Protein AF-A0A821SI53-F1 (afdb_monomer)

Secondary structure (DSSP, 8-state):
----------SS-SSSSSSS--SS-HHHHHHHHHHHHHHHHHHHHHHHHHHHHHHHHHHHHHHHHHHHHHHHHHHHHHHSSEEE-TT--EEE-------B-HHHHHHHTTB--S-SSS--SSB-PPPEEETTEEE------GGGB--HHHHHHHH----SS-BTTB-S--GGGGTS-TTTTS-B-HHHHGGGS-S--

Solvent-accessible surface area (backbone atoms only — not comparable to full-atom values): 12022 Å² total; per-residue (Å²): 142,80,86,81,88,88,76,84,89,77,86,82,84,85,84,85,88,80,85,85,76,92,83,76,56,78,71,58,52,53,57,52,52,54,48,52,51,50,52,52,48,53,51,51,50,49,49,54,54,48,50,54,50,52,51,50,52,50,52,50,51,52,50,53,51,52,54,49,52,53,50,50,52,53,51,47,55,51,47,72,41,75,45,69,49,98,85,71,48,80,42,82,47,74,72,76,68,52,80,37,54,73,71,57,39,27,58,59,58,25,32,54,68,86,76,25,69,30,35,31,89,50,26,73,50,46,25,46,76,56,92,98,44,67,42,67,73,88,68,91,65,74,87,40,52,52,42,42,67,54,47,59,63,43,16,71,50,90,48,103,56,59,48,74,22,25,48,23,69,43,83,54,64,84,63,39,58,38,48,74,34,47,51,80,38,62,81,71,56,60,76,74,75,81,84,85,131

Sequence (197 aa):
MTNNDHRPEVFMRRMECGNMLAQTNEENCSMACVHNGKYRLYAKIAELAMMNVEYEIKRVAEHHMNLINEYLKQAEQLVSCDIINASRLWYNVRVQQAIFDLLARGHFLNVVQYNGYDGCGDSCIKGVVKGRQIYFPFSETTEKRKNHEFYLKSSKHNTHRSVQGIKGPTPLSSILQLPNQIPYDSMHLIYHEHLES

Foldseek 3Di:
DDDDDDDDPPPPDDPPPPPDDPDDDPPVVVVVVVVVVVVVVVVVVVVVVVVVVVVVVVVVVVVVVVVVVVVLVVLLVQQVDWDQDPVRDTDRDAQQADEDAPVVLCVQQQFAADPQQLDDQFFSFGWDDDPPDTHGDDDPDPVGTQWQVNSVVQQPDPDCDHDSGHRHDHSCSSRDTPDVRYDYDPVNVVVVPPPDD

Radius of gyration: 26.84 Å; Cα contacts (8 Å, |Δi|>4): 187; chains: 1; bounding box: 82×53×67 Å

pLDDT: mean 70.47, std 17.85, range [30.06, 91.38]

Structure (mmCIF, N/CA/C/O backbone):
data_AF-A0A821SI53-F1
#
_entry.id   AF-A0A821SI53-F1
#
loop_
_atom_site.group_PDB
_atom_site.id
_atom_site.type_symbol
_atom_site.label_atom_id
_atom_site.label_alt_id
_atom_site.label_comp_id
_atom_site.label_asym_id
_atom_site.label_entity_id
_atom_site.label_seq_id
_atom_site.pdbx_PDB_ins_code
_atom_site.Cartn_x
_atom_site.Cartn_y
_atom_site.Cartn_z
_atom_site.occupancy
_atom_site.B_iso_or_equiv
_atom_site.auth_seq_id
_atom_site.auth_comp_id
_atom_site.auth_asym_id
_atom_site.auth_atom_id
_atom_site.pdbx_PDB_model_num
ATOM 1 N N . MET A 1 1 ? 16.639 -25.338 -34.761 1.00 41.25 1 MET A N 1
ATOM 2 C CA . MET A 1 1 ? 16.747 -23.974 -35.318 1.00 41.25 1 MET A CA 1
ATOM 3 C C . MET A 1 1 ? 16.890 -23.025 -34.150 1.00 41.25 1 MET A C 1
ATOM 5 O O . MET A 1 1 ? 15.926 -22.771 -33.444 1.00 41.25 1 MET A O 1
ATOM 9 N N . THR A 1 2 ? 18.131 -22.673 -33.852 1.00 31.80 2 THR A N 1
ATOM 10 C CA . THR A 1 2 ? 18.549 -21.897 -32.686 1.00 31.80 2 THR A CA 1
ATOM 11 C C . THR A 1 2 ? 18.904 -20.470 -33.095 1.00 31.80 2 THR A C 1
ATOM 13 O O . THR A 1 2 ? 19.327 -20.243 -34.226 1.00 31.80 2 THR A O 1
ATOM 16 N N . ASN A 1 3 ? 18.813 -19.582 -32.100 1.00 30.06 3 ASN A N 1
ATOM 17 C CA . ASN A 1 3 ? 19.436 -18.261 -31.972 1.00 30.06 3 ASN A CA 1
ATOM 18 C C . ASN A 1 3 ? 18.716 -17.061 -32.610 1.00 30.06 3 ASN A C 1
ATOM 20 O O . ASN A 1 3 ? 18.621 -16.935 -33.825 1.00 30.06 3 ASN A O 1
ATOM 24 N N . ASN A 1 4 ? 18.332 -16.091 -31.771 1.00 33.00 4 ASN A N 1
ATOM 25 C CA . ASN A 1 4 ? 19.237 -14.974 -31.472 1.00 33.00 4 ASN A CA 1
ATOM 26 C C . ASN A 1 4 ? 18.688 -14.093 -30.334 1.00 33.00 4 ASN A C 1
ATOM 28 O O . ASN A 1 4 ? 17.907 -13.172 -30.554 1.00 33.00 4 ASN A O 1
ATOM 32 N N . ASP A 1 5 ? 19.164 -14.368 -29.118 1.00 34.19 5 ASP A N 1
ATOM 33 C CA . ASP A 1 5 ? 19.216 -13.399 -28.024 1.00 34.19 5 ASP A CA 1
ATOM 34 C C . ASP A 1 5 ? 20.312 -12.373 -28.347 1.00 34.19 5 ASP A C 1
ATOM 36 O O . ASP A 1 5 ? 21.486 -12.718 -28.479 1.00 34.19 5 ASP A O 1
ATOM 40 N N . HIS A 1 6 ? 19.945 -11.103 -28.494 1.00 37.03 6 HIS A N 1
ATOM 41 C CA . HIS A 1 6 ? 20.896 -9.996 -28.596 1.00 37.03 6 HIS A CA 1
ATOM 42 C C . HIS A 1 6 ? 21.046 -9.327 -27.226 1.00 37.03 6 HIS A C 1
ATOM 44 O O . HIS A 1 6 ? 20.225 -8.501 -26.827 1.00 37.03 6 HIS A O 1
ATOM 50 N N . ARG A 1 7 ? 22.129 -9.657 -26.513 1.00 39.28 7 ARG A N 1
ATOM 51 C CA . ARG A 1 7 ? 22.713 -8.788 -25.480 1.00 39.28 7 ARG A CA 1
ATOM 52 C C . ARG A 1 7 ? 24.045 -8.244 -26.008 1.00 39.28 7 ARG A C 1
ATOM 54 O O . ARG A 1 7 ? 24.833 -9.034 -26.518 1.00 39.28 7 ARG A O 1
ATOM 61 N N . PRO A 1 8 ? 24.322 -6.935 -25.900 1.00 40.78 8 PRO A N 1
ATOM 62 C CA . PRO A 1 8 ? 25.534 -6.358 -26.464 1.00 40.78 8 PRO A CA 1
ATOM 63 C C . PRO A 1 8 ? 26.770 -6.635 -25.592 1.00 40.78 8 PRO A C 1
ATOM 65 O O . PRO A 1 8 ? 26.806 -6.342 -24.395 1.00 40.78 8 PRO A O 1
ATOM 68 N N . GLU A 1 9 ? 27.797 -7.170 -26.251 1.00 38.09 9 GLU A N 1
ATOM 69 C CA . GLU A 1 9 ? 29.177 -7.398 -25.813 1.00 38.09 9 GLU A CA 1
ATOM 70 C C . GLU A 1 9 ? 29.921 -6.090 -25.466 1.00 38.09 9 GLU A C 1
ATOM 72 O O . GLU A 1 9 ? 30.846 -5.670 -26.159 1.00 38.09 9 GLU A O 1
ATOM 77 N N . VAL A 1 10 ? 29.539 -5.411 -24.383 1.00 40.41 10 VAL A N 1
ATOM 78 C CA . VAL A 1 10 ? 30.219 -4.166 -23.949 1.00 40.41 10 VAL A CA 1
ATOM 79 C C . VAL A 1 10 ? 31.126 -4.380 -22.727 1.00 40.41 10 VAL A C 1
ATOM 81 O O . VAL A 1 10 ? 31.761 -3.447 -22.249 1.00 40.41 10 VAL A O 1
ATOM 84 N N . PHE A 1 11 ? 31.284 -5.615 -22.239 1.00 36.12 11 PHE A N 1
ATOM 85 C CA . PHE A 1 11 ? 32.035 -5.873 -20.999 1.00 36.12 11 PHE A CA 1
ATOM 86 C C . PHE A 1 11 ? 33.452 -6.459 -21.168 1.00 36.12 11 PHE A C 1
ATOM 88 O O . PHE A 1 11 ? 34.144 -6.652 -20.176 1.00 36.12 11 PHE A O 1
ATOM 95 N N . MET A 1 12 ? 33.934 -6.703 -22.394 1.00 34.94 12 MET A N 1
ATOM 96 C CA . MET A 1 12 ? 35.231 -7.373 -22.636 1.00 34.94 12 MET A CA 1
ATOM 97 C C . MET A 1 12 ? 36.100 -6.667 -23.697 1.00 34.94 12 MET A C 1
ATOM 99 O O . MET A 1 12 ? 36.654 -7.300 -24.585 1.00 34.94 12 MET A O 1
ATOM 103 N N . ARG A 1 13 ? 36.254 -5.337 -23.619 1.00 35.38 13 ARG A N 1
ATOM 104 C CA . ARG A 1 13 ? 37.276 -4.586 -24.391 1.00 35.38 13 ARG A CA 1
ATOM 105 C C . ARG A 1 13 ? 38.083 -3.627 -23.514 1.00 35.38 13 ARG A C 1
ATOM 107 O O . ARG A 1 13 ? 38.148 -2.428 -23.772 1.00 35.38 13 ARG A O 1
ATOM 114 N N . ARG A 1 14 ? 38.694 -4.138 -22.442 1.00 38.91 14 ARG A N 1
ATOM 115 C CA . ARG A 1 14 ? 39.646 -3.353 -21.627 1.00 38.91 14 ARG A CA 1
ATOM 116 C C . ARG A 1 14 ? 40.940 -4.079 -21.237 1.00 38.91 14 ARG A C 1
ATOM 118 O O . ARG A 1 14 ? 41.673 -3.562 -20.407 1.00 38.91 14 ARG A O 1
ATOM 125 N N . MET A 1 15 ? 41.265 -5.218 -21.855 1.00 36.16 15 MET A N 1
ATOM 126 C CA . MET A 1 15 ? 42.477 -5.994 -21.523 1.00 36.16 15 MET A CA 1
ATOM 127 C C . MET A 1 15 ? 43.443 -6.258 -22.690 1.00 36.16 15 MET A C 1
ATOM 129 O O . MET A 1 15 ? 44.315 -7.105 -22.566 1.00 36.16 15 MET A O 1
ATOM 133 N N . GLU A 1 16 ? 43.370 -5.511 -23.794 1.00 36.53 16 GLU A N 1
ATOM 134 C CA . GLU A 1 16 ? 44.302 -5.693 -24.928 1.00 36.53 16 GLU A CA 1
ATOM 135 C C . GLU A 1 16 ? 45.024 -4.401 -25.335 1.00 36.53 16 GLU A C 1
ATOM 137 O O . GLU A 1 16 ? 45.297 -4.156 -26.502 1.00 36.53 16 GLU A O 1
ATOM 142 N N . CYS A 1 17 ? 45.364 -3.553 -24.362 1.00 36.59 17 CYS A N 1
ATOM 143 C CA . CYS A 1 17 ? 46.224 -2.385 -24.592 1.00 36.59 17 CYS A CA 1
ATOM 144 C C . CYS A 1 17 ? 47.497 -2.455 -23.731 1.00 36.59 17 CYS A C 1
ATOM 146 O O . CYS A 1 17 ? 47.893 -1.477 -23.106 1.00 36.59 17 CYS A O 1
ATOM 148 N N . GLY A 1 18 ? 48.087 -3.651 -23.623 1.00 35.81 18 GLY A N 1
ATOM 149 C CA . GLY A 1 18 ? 49.217 -3.922 -22.726 1.00 35.81 18 GLY A CA 1
ATOM 150 C C . GLY A 1 18 ? 50.523 -4.366 -23.385 1.00 35.81 18 GLY A C 1
ATOM 151 O O . GLY A 1 18 ? 51.508 -4.485 -22.673 1.00 35.81 18 GLY A O 1
ATOM 152 N N . ASN A 1 19 ? 50.566 -4.600 -24.703 1.00 40.75 19 ASN A N 1
ATOM 153 C CA . ASN A 1 19 ? 51.704 -5.295 -25.329 1.00 40.75 19 ASN A CA 1
ATOM 154 C C . ASN A 1 19 ? 52.383 -4.561 -26.500 1.00 40.75 19 ASN A C 1
ATOM 156 O O . ASN A 1 19 ? 53.096 -5.197 -27.267 1.00 40.75 19 ASN A O 1
ATOM 160 N N . MET A 1 20 ? 52.217 -3.241 -26.656 1.00 40.31 20 MET A N 1
ATOM 161 C CA . MET A 1 20 ? 52.849 -2.513 -27.777 1.00 40.31 20 MET A CA 1
ATOM 162 C C . MET A 1 20 ? 53.707 -1.292 -27.431 1.00 40.31 20 MET A C 1
ATOM 164 O O . MET A 1 20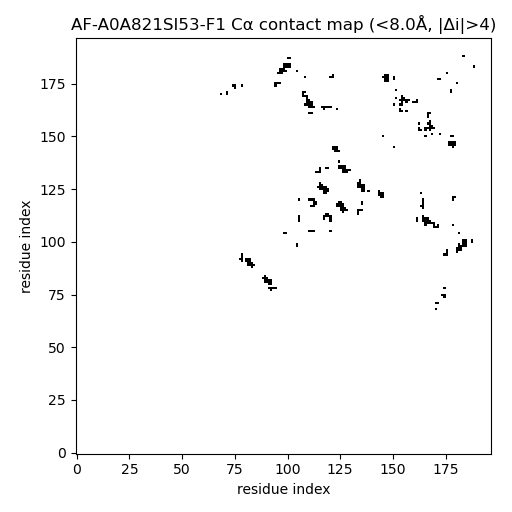 ? 54.042 -0.534 -28.330 1.00 40.31 20 MET A O 1
ATOM 168 N N . LEU A 1 21 ? 54.144 -1.112 -26.181 1.00 42.00 21 LEU A N 1
ATOM 169 C CA . LEU A 1 21 ? 55.129 -0.071 -25.837 1.00 42.00 21 LEU A CA 1
ATOM 170 C C . LEU A 1 21 ? 56.075 -0.537 -24.718 1.00 42.00 21 LEU A C 1
ATOM 172 O O . LEU A 1 21 ? 56.228 0.112 -23.691 1.00 42.00 21 LEU A O 1
ATOM 176 N N . ALA A 1 22 ? 56.716 -1.690 -24.907 1.00 43.12 22 ALA A N 1
ATOM 177 C CA . ALA A 1 22 ? 57.800 -2.153 -24.043 1.00 43.12 22 ALA A CA 1
ATOM 178 C C . ALA A 1 22 ? 59.153 -1.756 -24.645 1.00 43.12 22 ALA A C 1
ATOM 180 O O . ALA A 1 22 ? 59.914 -2.619 -25.059 1.00 43.12 22 ALA A O 1
ATOM 181 N N . GLN A 1 23 ? 59.410 -0.451 -24.766 1.00 45.12 23 GLN A N 1
ATOM 182 C CA . GLN A 1 23 ? 60.746 0.118 -24.987 1.00 45.12 23 GLN A CA 1
ATOM 183 C C . GLN A 1 23 ? 60.643 1.646 -24.954 1.00 45.12 23 GLN A C 1
ATOM 185 O O . GLN A 1 23 ? 60.699 2.318 -25.974 1.00 45.12 23 GLN A O 1
ATOM 190 N N . THR A 1 24 ? 60.390 2.198 -23.770 1.00 43.28 24 THR A N 1
ATOM 191 C CA . THR A 1 24 ? 60.820 3.546 -23.361 1.00 43.28 24 THR A CA 1
ATOM 192 C C . THR A 1 24 ? 60.414 3.768 -21.900 1.00 43.28 24 THR A C 1
ATOM 194 O O . THR A 1 24 ? 59.243 3.688 -21.543 1.00 43.28 24 THR A O 1
ATOM 197 N N . ASN A 1 25 ? 61.410 4.080 -21.070 1.00 44.97 25 ASN A N 1
ATOM 198 C CA . ASN A 1 25 ? 61.307 4.665 -19.729 1.00 44.97 25 ASN A CA 1
ATOM 199 C C . ASN A 1 25 ? 60.816 3.745 -18.593 1.00 44.97 25 ASN A C 1
ATOM 201 O O . ASN A 1 25 ? 59.672 3.829 -18.140 1.00 44.97 25 ASN A O 1
ATOM 205 N N . GLU A 1 26 ? 61.744 2.972 -18.019 1.00 41.19 26 GLU A N 1
ATOM 206 C CA . GLU A 1 26 ? 61.575 2.331 -16.701 1.00 41.19 26 GLU A CA 1
ATOM 207 C C . GLU A 1 26 ? 61.227 3.350 -15.591 1.00 41.19 26 GLU A C 1
ATOM 209 O O . GLU A 1 26 ? 60.466 3.033 -14.676 1.00 41.19 26 GLU A O 1
ATOM 214 N N . GLU A 1 27 ? 61.655 4.612 -15.716 1.00 43.28 27 GLU A N 1
ATOM 215 C CA . GLU A 1 27 ? 61.305 5.680 -14.764 1.00 43.28 27 GLU A CA 1
ATOM 216 C C . GLU A 1 27 ? 59.839 6.152 -14.874 1.00 43.28 27 GLU A C 1
ATOM 218 O O . GLU A 1 27 ? 59.212 6.470 -13.860 1.00 43.28 27 GLU A O 1
ATOM 223 N N . ASN A 1 28 ? 59.225 6.103 -16.065 1.00 42.25 28 ASN A N 1
ATOM 224 C CA . ASN A 1 28 ? 57.810 6.469 -16.245 1.00 42.25 28 ASN A CA 1
ATOM 225 C C . ASN A 1 28 ? 56.853 5.342 -15.823 1.00 42.25 28 ASN A C 1
ATOM 227 O O . ASN A 1 28 ? 55.723 5.609 -15.402 1.00 42.25 28 ASN A O 1
ATOM 231 N N . CYS A 1 29 ? 57.306 4.086 -15.886 1.00 39.88 29 CYS A N 1
ATOM 232 C CA . CYS A 1 29 ? 56.528 2.928 -15.447 1.00 39.88 29 CYS A CA 1
ATOM 233 C C . CYS A 1 29 ? 56.344 2.922 -13.915 1.00 39.88 29 CYS A C 1
ATOM 235 O O . CYS A 1 29 ? 55.260 2.619 -13.414 1.00 39.88 29 CYS A O 1
ATOM 237 N N . SER A 1 30 ? 57.359 3.372 -13.166 1.00 45.66 30 SER A N 1
ATOM 238 C CA . SER A 1 30 ? 57.313 3.538 -11.704 1.00 45.66 30 SER A CA 1
ATOM 239 C C . SER A 1 30 ? 56.256 4.568 -11.264 1.00 45.66 30 SER A C 1
ATOM 241 O O . SER A 1 30 ? 55.407 4.273 -10.418 1.00 45.66 30 SER A O 1
ATOM 243 N N . MET A 1 31 ? 56.206 5.739 -11.907 1.00 43.12 31 MET A N 1
ATOM 244 C CA . MET A 1 31 ? 55.235 6.796 -11.587 1.00 43.12 31 MET A CA 1
ATOM 245 C C . MET A 1 31 ? 53.785 6.416 -11.927 1.00 43.12 31 MET A C 1
ATOM 247 O O . MET A 1 31 ? 52.875 6.722 -11.146 1.00 43.12 31 MET A O 1
ATOM 251 N N . ALA A 1 32 ? 53.562 5.714 -13.045 1.00 45.78 32 ALA A N 1
ATOM 252 C CA . ALA A 1 32 ? 52.245 5.207 -13.439 1.00 45.78 32 ALA A CA 1
ATOM 253 C C . ALA A 1 32 ? 51.759 4.063 -12.529 1.00 45.78 32 ALA A C 1
ATOM 255 O O . ALA A 1 32 ? 50.568 3.985 -12.217 1.00 45.78 32 ALA A O 1
ATOM 256 N N . CYS A 1 33 ? 52.666 3.208 -12.043 1.00 45.28 33 CYS A N 1
ATOM 257 C CA . CYS A 1 33 ? 52.342 2.128 -11.107 1.00 45.28 33 CYS A CA 1
ATOM 258 C C . CYS A 1 33 ? 52.018 2.669 -9.699 1.00 45.28 33 CYS A C 1
ATOM 260 O O . CYS A 1 33 ? 51.051 2.231 -9.072 1.00 45.28 33 CYS A O 1
ATOM 262 N N . VAL A 1 34 ? 52.736 3.705 -9.241 1.00 51.28 34 VAL A N 1
ATOM 263 C CA . VAL A 1 34 ? 52.432 4.426 -7.988 1.00 51.28 34 VAL A CA 1
ATOM 264 C C . VAL A 1 34 ? 51.109 5.197 -8.087 1.00 51.28 34 VAL A C 1
ATOM 266 O O . VAL A 1 34 ? 50.318 5.172 -7.142 1.00 51.28 34 VAL A O 1
ATOM 269 N N . HIS A 1 35 ? 50.814 5.833 -9.227 1.00 51.16 35 HIS A N 1
ATOM 270 C CA . HIS A 1 35 ? 49.510 6.469 -9.460 1.00 51.16 35 HIS A CA 1
ATOM 271 C C . HIS A 1 35 ? 48.374 5.438 -9.493 1.00 51.16 35 HIS A C 1
ATOM 273 O O . HIS A 1 35 ? 47.379 5.621 -8.795 1.00 51.16 35 HIS A O 1
ATOM 279 N N . ASN A 1 36 ? 48.533 4.313 -10.200 1.00 55.31 36 ASN A N 1
ATOM 280 C CA . ASN A 1 36 ? 47.546 3.225 -10.209 1.00 55.31 36 ASN A CA 1
ATOM 281 C C . ASN A 1 36 ? 47.324 2.602 -8.820 1.00 55.31 36 ASN A C 1
ATOM 283 O O . ASN A 1 36 ? 46.192 2.255 -8.478 1.00 55.31 36 ASN A O 1
ATOM 287 N N . GLY A 1 37 ? 48.370 2.501 -7.994 1.00 57.81 37 GLY A N 1
ATOM 288 C CA . GLY A 1 37 ? 48.257 2.087 -6.593 1.00 57.81 37 GLY A CA 1
ATOM 289 C C . GLY A 1 37 ? 47.437 3.070 -5.752 1.00 57.81 37 GLY A C 1
ATOM 290 O O . GLY A 1 37 ? 46.553 2.648 -5.004 1.00 57.81 37 GLY A O 1
ATOM 291 N N . LYS A 1 38 ? 47.657 4.380 -5.931 1.00 56.59 38 LYS A N 1
ATOM 292 C CA . LYS A 1 38 ? 46.867 5.432 -5.269 1.00 56.59 38 LYS A CA 1
ATOM 293 C C . LYS A 1 38 ? 45.402 5.409 -5.710 1.00 56.59 38 LYS A C 1
ATOM 295 O O . LYS A 1 38 ? 44.528 5.425 -4.851 1.00 56.59 38 LYS A O 1
ATOM 300 N N . TYR A 1 39 ? 45.107 5.291 -7.008 1.00 58.53 39 TYR A N 1
ATOM 301 C CA . TYR A 1 39 ? 43.722 5.201 -7.498 1.00 58.53 39 TYR A CA 1
ATOM 302 C C . TYR A 1 39 ? 42.991 3.951 -6.993 1.00 58.53 39 TYR A C 1
ATOM 304 O O . TYR A 1 39 ? 41.824 4.045 -6.618 1.00 58.53 39 TYR A O 1
ATOM 312 N N . ARG A 1 40 ? 43.669 2.797 -6.904 1.00 60.12 40 ARG A N 1
ATOM 313 C CA . ARG A 1 40 ? 43.099 1.587 -6.282 1.00 60.12 40 ARG A CA 1
ATOM 314 C C . ARG A 1 40 ? 42.814 1.776 -4.794 1.00 60.12 40 ARG A C 1
ATOM 316 O O . ARG A 1 40 ? 41.787 1.308 -4.313 1.00 60.12 40 ARG A O 1
ATOM 323 N N . LEU A 1 41 ? 43.697 2.468 -4.075 1.00 62.69 41 LEU A N 1
ATOM 324 C CA . LEU A 1 41 ? 43.484 2.786 -2.666 1.00 62.69 41 LEU A CA 1
ATOM 325 C C . LEU A 1 41 ? 42.298 3.744 -2.485 1.00 62.69 41 LEU A C 1
ATOM 327 O O . LEU A 1 41 ? 41.444 3.475 -1.649 1.00 62.69 41 LEU A O 1
ATOM 331 N N . TYR A 1 42 ? 42.189 4.800 -3.297 1.00 63.50 42 TYR A N 1
ATOM 332 C CA . TYR A 1 42 ? 41.041 5.713 -3.266 1.00 63.50 42 TYR A CA 1
ATOM 333 C C . TYR A 1 42 ? 39.726 5.014 -3.619 1.00 63.50 42 TYR A C 1
ATOM 335 O O . TYR A 1 42 ? 38.734 5.247 -2.938 1.00 63.50 42 TYR A O 1
ATOM 343 N N . ALA A 1 43 ? 39.716 4.122 -4.615 1.00 60.22 43 ALA A N 1
ATOM 344 C CA . ALA A 1 43 ? 38.539 3.317 -4.944 1.00 60.22 43 ALA A CA 1
ATOM 345 C C . ALA A 1 43 ? 38.130 2.412 -3.773 1.00 60.22 43 ALA A C 1
ATOM 347 O O . ALA A 1 43 ? 36.961 2.377 -3.411 1.00 60.22 43 ALA A O 1
ATOM 348 N N . LYS A 1 44 ? 39.094 1.761 -3.111 1.00 66.06 44 LYS A N 1
ATOM 349 C CA . LYS A 1 44 ? 38.831 0.903 -1.949 1.00 66.06 44 LYS A CA 1
ATOM 350 C C . LYS A 1 44 ? 38.382 1.693 -0.715 1.00 66.06 44 LYS A C 1
ATOM 352 O O . LYS A 1 44 ? 37.523 1.233 0.026 1.00 66.06 44 LYS A O 1
ATOM 357 N N . ILE A 1 45 ? 38.931 2.889 -0.495 1.00 65.81 45 ILE A N 1
ATOM 358 C CA . ILE A 1 45 ? 38.476 3.810 0.558 1.00 65.81 45 ILE A CA 1
ATOM 359 C C . ILE A 1 45 ? 37.056 4.302 0.253 1.00 65.81 45 ILE A C 1
ATOM 361 O O . ILE A 1 45 ? 36.234 4.343 1.162 1.00 65.81 45 ILE A O 1
ATOM 365 N N . ALA A 1 46 ? 36.751 4.633 -1.005 1.00 59.47 46 ALA A N 1
ATOM 366 C CA . ALA A 1 46 ? 35.410 5.023 -1.428 1.00 59.47 46 ALA A CA 1
ATOM 367 C C . ALA A 1 46 ? 34.409 3.871 -1.258 1.00 59.47 46 ALA A C 1
ATOM 369 O O . ALA A 1 46 ? 33.347 4.092 -0.691 1.00 59.47 46 ALA A O 1
ATOM 370 N N . GLU A 1 47 ? 34.761 2.643 -1.645 1.00 63.56 47 GLU A N 1
ATOM 371 C CA . GLU A 1 47 ? 33.948 1.445 -1.396 1.00 63.56 47 GLU A CA 1
ATOM 372 C C . GLU A 1 47 ? 33.694 1.237 0.101 1.00 63.56 47 GLU A C 1
ATOM 374 O O . GLU A 1 47 ? 32.548 1.082 0.505 1.00 63.56 47 GLU A O 1
ATOM 379 N N . LEU A 1 48 ? 34.728 1.304 0.948 1.00 62.38 48 LEU A N 1
ATOM 380 C CA . LEU A 1 48 ? 34.577 1.160 2.402 1.00 62.38 48 LEU A CA 1
ATOM 381 C C . LEU A 1 48 ? 33.732 2.287 3.021 1.00 62.38 48 LEU A C 1
ATOM 383 O O . LEU A 1 48 ? 32.919 2.034 3.910 1.00 62.38 48 LEU A O 1
ATOM 387 N N . ALA A 1 49 ? 33.888 3.524 2.543 1.00 64.56 49 ALA A N 1
ATOM 388 C CA . ALA A 1 49 ? 33.065 4.651 2.969 1.00 64.56 49 ALA A CA 1
ATOM 389 C C . ALA A 1 49 ? 31.601 4.470 2.536 1.00 64.56 49 ALA A C 1
ATOM 391 O O . ALA A 1 49 ? 30.693 4.707 3.332 1.00 64.56 49 ALA A O 1
ATOM 392 N N . MET A 1 50 ? 31.365 3.988 1.313 1.00 64.19 50 MET A N 1
ATOM 393 C CA . MET A 1 50 ? 30.028 3.680 0.805 1.00 64.19 50 MET A CA 1
ATOM 394 C C . MET A 1 50 ? 29.388 2.500 1.540 1.00 64.19 50 MET A C 1
ATOM 396 O O . MET A 1 50 ? 28.202 2.567 1.840 1.00 64.19 50 MET A O 1
ATOM 400 N N . MET A 1 51 ? 30.154 1.471 1.915 1.00 65.50 51 MET A N 1
ATOM 401 C CA . MET A 1 51 ? 29.654 0.349 2.719 1.00 65.50 51 MET A CA 1
ATOM 402 C C . MET A 1 51 ? 29.133 0.810 4.084 1.00 65.50 51 MET A C 1
ATOM 404 O O . MET A 1 51 ? 28.073 0.359 4.515 1.00 65.50 51 MET A O 1
ATOM 408 N N . ASN A 1 52 ? 29.835 1.737 4.744 1.00 72.62 52 ASN A N 1
ATOM 409 C CA . ASN A 1 52 ? 29.372 2.311 6.010 1.00 72.62 52 ASN A CA 1
ATOM 410 C C . ASN A 1 52 ? 28.079 3.117 5.827 1.00 72.62 52 ASN A C 1
ATOM 412 O O . ASN A 1 52 ? 27.168 3.008 6.642 1.00 72.62 52 ASN A O 1
ATOM 416 N N . VAL A 1 53 ? 27.966 3.880 4.736 1.00 73.62 53 VAL A N 1
ATOM 417 C CA . VAL A 1 53 ? 26.744 4.630 4.416 1.00 73.62 53 VAL A CA 1
ATOM 418 C C . VAL A 1 53 ? 25.578 3.688 4.103 1.00 73.62 53 VAL A C 1
ATOM 420 O O . VAL A 1 53 ? 24.491 3.876 4.637 1.00 73.62 53 VAL A O 1
ATOM 423 N N . GLU A 1 54 ? 25.782 2.648 3.293 1.00 71.50 54 GLU A N 1
ATOM 424 C CA . GLU A 1 54 ? 24.744 1.657 2.985 1.00 71.50 54 GLU A CA 1
ATOM 425 C C . GLU A 1 54 ? 24.262 0.914 4.231 1.00 71.50 54 GLU A C 1
ATOM 427 O O . GLU A 1 54 ? 23.060 0.686 4.389 1.00 71.50 54 GLU A O 1
ATOM 432 N N . TYR A 1 55 ? 25.188 0.537 5.115 1.00 81.25 55 TYR A N 1
ATOM 433 C CA . TYR A 1 55 ? 24.856 -0.098 6.385 1.00 81.25 55 TYR A CA 1
ATOM 434 C C . TYR A 1 55 ? 24.007 0.827 7.261 1.00 81.25 55 TYR A C 1
ATOM 436 O O . TYR A 1 55 ? 22.960 0.414 7.758 1.00 81.25 55 TYR A O 1
ATOM 444 N N . GLU A 1 56 ? 24.407 2.091 7.400 1.00 74.06 56 GLU A N 1
ATOM 445 C CA . GLU A 1 56 ? 23.658 3.072 8.186 1.00 74.06 56 GLU A CA 1
ATOM 446 C C . GLU A 1 56 ? 22.279 3.375 7.589 1.00 74.06 56 GLU A C 1
ATOM 448 O O . GLU A 1 56 ? 21.292 3.420 8.322 1.00 74.06 56 GLU A O 1
ATOM 453 N N . ILE A 1 57 ? 22.169 3.482 6.261 1.00 73.25 57 ILE A N 1
ATOM 454 C CA . ILE A 1 57 ? 20.880 3.640 5.572 1.00 73.25 57 ILE A CA 1
ATOM 455 C C . ILE A 1 57 ? 19.968 2.442 5.854 1.00 73.25 57 ILE A C 1
ATOM 457 O O . ILE A 1 57 ? 18.799 2.636 6.192 1.00 73.25 57 ILE A O 1
ATOM 461 N N . LYS A 1 58 ? 20.486 1.209 5.753 1.00 76.56 58 LYS A N 1
ATOM 462 C CA . LYS A 1 58 ? 19.715 -0.003 6.077 1.00 76.56 58 LYS A CA 1
ATOM 463 C C . LYS A 1 58 ? 19.267 -0.002 7.535 1.00 76.56 58 LYS A C 1
ATOM 465 O O . LYS A 1 58 ? 18.091 -0.231 7.798 1.00 76.56 58 LYS A O 1
ATOM 470 N N . ARG A 1 59 ? 20.169 0.324 8.463 1.00 84.50 59 ARG A N 1
ATOM 471 C CA . ARG A 1 59 ? 19.881 0.376 9.901 1.00 84.50 59 ARG A CA 1
ATOM 472 C C . ARG A 1 59 ? 18.780 1.385 10.232 1.00 84.50 59 ARG A C 1
ATOM 474 O O . ARG A 1 59 ? 17.854 1.062 10.974 1.00 84.50 59 ARG A O 1
ATOM 481 N N . VAL A 1 60 ? 18.855 2.594 9.674 1.00 77.38 60 VAL A N 1
ATOM 482 C CA . VAL A 1 60 ? 17.830 3.634 9.869 1.00 77.38 60 VAL A CA 1
ATOM 483 C C . VAL A 1 60 ? 16.501 3.213 9.242 1.00 77.38 60 VAL A C 1
ATOM 485 O O . VAL A 1 60 ? 15.457 3.367 9.875 1.00 77.38 60 VAL A O 1
ATOM 488 N N . ALA A 1 61 ? 16.522 2.629 8.040 1.00 75.81 61 ALA A N 1
ATOM 489 C CA . ALA A 1 61 ? 15.317 2.129 7.383 1.00 75.81 61 ALA A CA 1
ATOM 490 C C . ALA A 1 61 ? 14.631 1.021 8.200 1.00 75.81 61 ALA A C 1
ATOM 492 O O . ALA A 1 61 ? 13.418 1.070 8.397 1.00 75.81 61 ALA A O 1
ATOM 493 N N . GLU A 1 62 ? 15.393 0.060 8.728 1.00 81.00 62 GLU A N 1
ATOM 494 C CA . GLU A 1 62 ? 14.878 -0.989 9.616 1.00 81.00 62 GLU A CA 1
ATOM 495 C C . GLU A 1 62 ? 14.278 -0.402 10.898 1.00 81.00 62 GLU A C 1
AT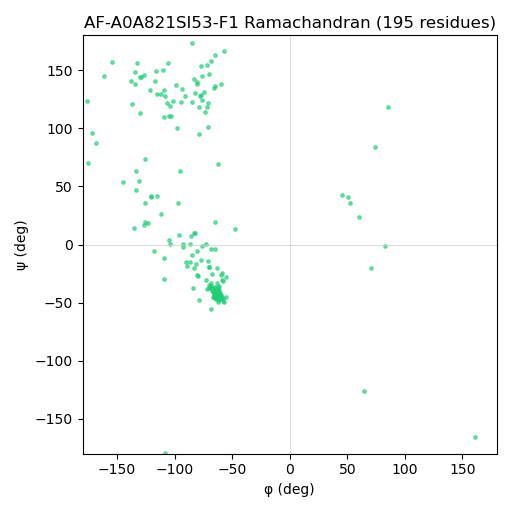OM 497 O O . GLU A 1 62 ? 13.174 -0.778 11.295 1.00 81.00 62 GLU A O 1
ATOM 502 N N . HIS A 1 63 ? 14.959 0.563 11.524 1.00 81.50 63 HIS A N 1
ATOM 503 C CA . HIS A 1 63 ? 14.449 1.234 12.718 1.00 81.50 63 HIS A CA 1
ATOM 504 C C . HIS A 1 63 ? 13.129 1.973 12.451 1.00 81.50 63 HIS A C 1
ATOM 506 O O . HIS A 1 63 ? 12.168 1.806 13.203 1.00 81.50 63 HIS A O 1
ATOM 512 N N . HIS A 1 64 ? 13.045 2.733 11.356 1.00 78.06 64 HIS A N 1
ATOM 513 C CA . HIS A 1 64 ? 11.810 3.411 10.956 1.00 78.06 64 HIS A CA 1
ATOM 514 C C . HIS A 1 64 ? 10.684 2.413 10.671 1.00 78.06 64 HIS A C 1
ATOM 516 O O . HIS A 1 64 ? 9.560 2.614 11.130 1.00 78.06 64 HIS A O 1
ATOM 522 N N . MET A 1 65 ? 10.977 1.311 9.977 1.00 79.06 65 MET A N 1
ATOM 523 C CA . MET A 1 65 ? 9.981 0.270 9.715 1.00 79.06 65 MET A CA 1
ATOM 524 C C . MET A 1 65 ? 9.459 -0.376 10.996 1.00 79.06 65 MET A C 1
ATOM 526 O O . MET A 1 65 ? 8.264 -0.654 11.088 1.00 79.06 65 MET A O 1
ATOM 530 N N . ASN A 1 66 ? 10.309 -0.563 12.006 1.00 84.38 66 ASN A N 1
ATOM 531 C CA . ASN A 1 66 ? 9.875 -1.067 13.308 1.00 84.38 66 ASN A CA 1
ATOM 532 C C . ASN A 1 66 ? 8.908 -0.099 14.003 1.00 84.38 66 ASN A C 1
ATOM 534 O O . ASN A 1 66 ? 7.854 -0.538 14.461 1.00 84.38 66 ASN A O 1
ATOM 538 N N . LEU A 1 67 ? 9.213 1.204 14.012 1.00 85.44 67 LEU A N 1
ATOM 539 C CA . LEU A 1 67 ? 8.320 2.230 14.570 1.00 85.44 67 LEU A CA 1
ATOM 540 C C . LEU A 1 67 ? 6.965 2.259 13.853 1.00 85.44 67 LEU A C 1
ATOM 542 O O . LEU A 1 67 ? 5.915 2.321 14.492 1.00 85.44 67 LEU A O 1
ATOM 546 N N . ILE A 1 68 ? 6.975 2.172 12.522 1.00 81.56 68 ILE A N 1
ATOM 547 C CA . ILE A 1 68 ? 5.741 2.155 11.732 1.00 81.56 68 ILE A CA 1
ATOM 548 C C . ILE A 1 68 ? 4.925 0.893 12.024 1.00 81.56 68 ILE A C 1
ATOM 550 O O . ILE A 1 68 ? 3.716 0.983 12.217 1.00 81.56 68 ILE A O 1
ATOM 554 N N . ASN A 1 69 ? 5.561 -0.276 12.098 1.00 82.62 69 ASN A N 1
ATOM 555 C CA . ASN A 1 69 ? 4.869 -1.523 12.426 1.00 82.62 69 ASN A CA 1
ATOM 556 C C . ASN A 1 69 ? 4.246 -1.484 13.827 1.00 82.62 69 ASN A C 1
ATOM 558 O O . ASN A 1 69 ? 3.136 -1.982 14.018 1.00 82.62 69 ASN A O 1
ATOM 562 N N . GLU A 1 70 ? 4.929 -0.877 14.798 1.00 87.94 70 GLU A N 1
ATOM 563 C CA . GLU A 1 70 ? 4.384 -0.674 16.139 1.00 87.94 70 GLU A CA 1
ATOM 564 C C . GLU A 1 70 ? 3.147 0.231 16.107 1.00 87.94 70 GLU A C 1
ATOM 566 O O . GLU A 1 70 ? 2.108 -0.125 16.669 1.00 87.94 70 GLU A O 1
ATOM 571 N N . TYR A 1 71 ? 3.219 1.345 15.376 1.00 86.25 71 TYR A N 1
ATOM 572 C CA . TYR A 1 71 ? 2.081 2.239 15.177 1.00 86.25 71 TYR A CA 1
ATOM 573 C C . TYR A 1 71 ? 0.899 1.531 14.502 1.00 86.25 71 TYR A C 1
ATOM 575 O O . TYR A 1 71 ? -0.235 1.640 14.966 1.00 86.25 71 TYR A O 1
ATOM 583 N N . LEU A 1 72 ? 1.151 0.756 13.442 1.00 84.75 72 LEU A N 1
ATOM 584 C CA . LEU A 1 72 ? 0.109 -0.006 12.748 1.00 84.75 72 LEU A CA 1
ATOM 585 C C . LEU A 1 72 ? -0.559 -1.022 13.673 1.00 84.75 72 LEU A C 1
ATOM 587 O O . LEU A 1 72 ? -1.777 -1.162 13.638 1.00 84.75 72 LEU A O 1
ATOM 591 N N . LYS A 1 73 ? 0.208 -1.676 14.546 1.00 86.94 73 LYS A N 1
ATOM 592 C CA . LYS A 1 73 ? -0.331 -2.617 15.533 1.00 86.94 73 LYS A CA 1
ATOM 593 C C . LYS A 1 73 ? -1.232 -1.923 16.558 1.00 86.94 73 LYS A C 1
ATOM 595 O O . LYS A 1 73 ? -2.282 -2.455 16.910 1.00 86.94 73 LYS A O 1
ATOM 600 N N . GLN A 1 74 ? -0.851 -0.732 17.021 1.00 86.81 74 GLN A N 1
ATOM 601 C CA . GLN A 1 74 ? -1.696 0.079 17.906 1.00 86.81 74 GLN A CA 1
ATOM 602 C C . GLN A 1 74 ? -2.968 0.551 17.187 1.00 86.81 74 GLN A C 1
ATOM 604 O O . GLN A 1 74 ? -4.059 0.485 17.751 1.00 86.81 74 GLN A O 1
ATOM 609 N N . ALA A 1 75 ? -2.848 0.973 15.925 1.00 85.75 75 ALA A N 1
ATOM 610 C CA . ALA A 1 75 ? -3.988 1.369 15.105 1.00 85.75 75 ALA A CA 1
ATOM 611 C C . ALA A 1 75 ? -4.955 0.197 14.873 1.00 85.75 75 ALA A C 1
ATOM 613 O O . ALA A 1 75 ? -6.162 0.372 15.017 1.00 85.75 75 ALA A O 1
ATOM 614 N N . GLU A 1 76 ? -4.438 -0.999 14.580 1.00 86.69 76 GLU A N 1
ATOM 615 C CA . GLU A 1 76 ? -5.221 -2.228 14.422 1.00 86.69 76 GLU A CA 1
ATOM 616 C C . GLU A 1 76 ? -6.000 -2.573 15.697 1.00 86.69 76 GLU A C 1
ATOM 618 O O . GLU A 1 76 ? -7.193 -2.872 15.635 1.00 86.69 76 GLU A O 1
ATOM 623 N N . GLN A 1 77 ? -5.358 -2.468 16.863 1.00 85.88 77 GLN A N 1
ATOM 624 C CA . GLN A 1 77 ? -6.028 -2.655 18.152 1.00 85.88 77 GLN A CA 1
ATOM 625 C C . GLN A 1 77 ? -7.154 -1.642 18.356 1.00 85.88 77 GLN A C 1
ATOM 627 O O . GLN A 1 77 ? -8.244 -2.027 18.772 1.00 85.88 77 GLN A O 1
ATOM 632 N N . LEU A 1 78 ? -6.906 -0.372 18.027 1.00 84.50 78 LEU A N 1
ATOM 633 C CA . LEU A 1 78 ? -7.871 0.711 18.199 1.00 84.50 78 LEU A CA 1
ATOM 634 C C . LEU A 1 78 ? -9.107 0.554 17.302 1.00 84.50 78 LEU A C 1
ATOM 636 O O . LEU A 1 78 ? -10.210 0.870 17.735 1.00 84.50 78 LEU A O 1
ATOM 640 N N . VAL A 1 79 ? -8.943 0.077 16.063 1.00 86.12 79 VAL A N 1
ATOM 641 C CA . VAL A 1 79 ? -10.082 -0.133 15.144 1.00 86.12 79 VAL A CA 1
ATOM 642 C C . VAL A 1 79 ? -10.833 -1.438 15.386 1.00 86.12 79 VAL A C 1
ATOM 644 O O . VAL A 1 79 ? -11.955 -1.598 14.910 1.00 86.12 79 VAL A O 1
ATOM 647 N N . SER A 1 80 ? -10.224 -2.381 16.105 1.00 82.50 80 SER A N 1
ATOM 648 C CA . SER A 1 80 ? -10.818 -3.694 16.374 1.00 82.50 80 SER A CA 1
ATOM 649 C C . SER A 1 80 ? -11.753 -3.702 17.585 1.00 82.50 80 SER A C 1
ATOM 651 O O . SER A 1 80 ? -12.418 -4.710 17.825 1.00 82.50 80 SER A O 1
ATOM 653 N N . CYS A 1 81 ? -11.807 -2.620 18.365 1.00 81.44 81 CYS A N 1
ATOM 654 C CA . CYS A 1 81 ? -12.622 -2.537 19.570 1.00 81.44 81 CYS A CA 1
ATOM 655 C C . CYS A 1 81 ? -13.550 -1.318 19.567 1.00 81.44 81 CYS A C 1
ATOM 657 O O . CYS A 1 81 ? -13.210 -0.239 19.085 1.00 81.44 81 CYS A O 1
ATOM 659 N N . ASP A 1 82 ? -14.734 -1.494 20.153 1.00 82.06 82 ASP A N 1
ATOM 660 C CA . ASP A 1 82 ? -15.578 -0.364 20.520 1.00 82.06 82 ASP A CA 1
ATOM 661 C C . ASP A 1 82 ? -15.018 0.268 21.798 1.00 82.06 82 ASP A C 1
ATOM 663 O O . ASP A 1 82 ? -14.770 -0.411 22.800 1.00 82.06 82 ASP A O 1
ATOM 667 N N . ILE A 1 83 ? -14.813 1.582 21.768 1.00 82.88 83 ILE A N 1
ATOM 668 C CA . ILE A 1 83 ? -14.269 2.326 22.902 1.00 82.88 83 ILE A CA 1
ATOM 669 C C . ILE A 1 83 ? -15.435 2.880 23.710 1.00 82.88 83 ILE A C 1
ATOM 671 O O . ILE A 1 83 ? -16.248 3.650 23.196 1.00 82.88 83 ILE A O 1
ATOM 675 N N . ILE A 1 84 ? -15.489 2.521 24.991 1.00 80.12 84 ILE A N 1
ATOM 676 C CA . ILE A 1 8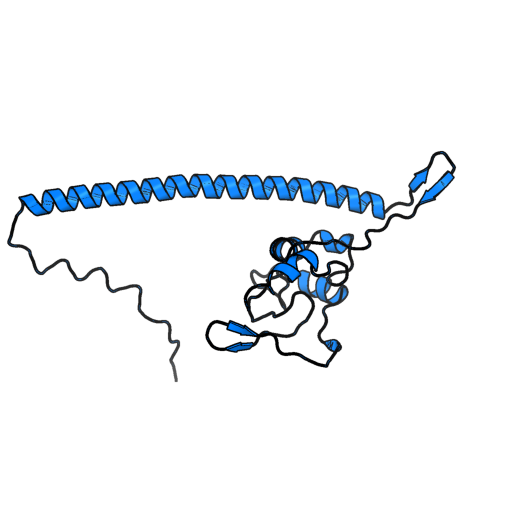4 ? -16.463 3.062 25.939 1.00 80.12 84 ILE A CA 1
ATOM 677 C C . ILE A 1 84 ? -15.748 4.072 26.829 1.00 80.12 84 ILE A C 1
ATOM 679 O O . ILE A 1 84 ? -14.797 3.728 27.532 1.00 80.12 84 ILE A O 1
ATOM 683 N N . ASN A 1 85 ? -16.194 5.328 26.805 1.00 83.31 85 ASN A N 1
ATOM 684 C CA . ASN A 1 85 ? -15.617 6.359 27.667 1.00 83.31 85 ASN A CA 1
ATOM 685 C C . ASN A 1 85 ? -16.260 6.375 29.070 1.00 83.31 85 ASN A C 1
ATOM 687 O O . ASN A 1 85 ? -17.271 5.719 29.331 1.00 83.31 85 ASN A O 1
ATOM 691 N N . ALA A 1 86 ? -15.706 7.185 29.978 1.00 82.38 86 ALA A N 1
ATOM 692 C CA . ALA A 1 86 ? -16.228 7.355 31.339 1.00 82.38 86 ALA A CA 1
ATOM 693 C C . ALA A 1 86 ? -17.688 7.861 31.386 1.00 82.38 86 ALA A C 1
ATOM 695 O O . ALA A 1 86 ? -18.409 7.599 32.345 1.00 82.38 86 ALA A O 1
ATOM 696 N N . SER A 1 87 ? -18.144 8.541 30.331 1.00 88.00 87 SER A N 1
ATOM 697 C CA . SER A 1 87 ? -19.523 9.009 30.154 1.00 88.00 87 SER A CA 1
ATOM 698 C C . SER A 1 87 ? -20.453 7.960 29.525 1.00 88.00 87 SER A C 1
ATOM 700 O O . SER A 1 87 ? -21.593 8.288 29.205 1.00 88.00 87 SER A O 1
ATOM 702 N N . ARG A 1 88 ? -19.995 6.709 29.349 1.00 87.62 88 ARG A N 1
ATOM 703 C CA . ARG A 1 88 ? -20.718 5.603 28.690 1.00 87.62 88 ARG A CA 1
ATOM 704 C C . ARG A 1 88 ? -21.092 5.870 27.226 1.00 87.62 88 ARG A C 1
ATOM 706 O O . ARG A 1 88 ? -22.029 5.263 26.711 1.00 87.62 88 ARG A O 1
ATOM 713 N N . LEU A 1 89 ? -20.367 6.760 26.552 1.00 86.06 89 LEU A N 1
ATOM 714 C CA . LEU A 1 89 ? -20.476 6.941 25.107 1.00 86.06 89 LEU A CA 1
ATOM 715 C C . LEU A 1 89 ? -19.673 5.857 24.391 1.00 86.06 89 LEU A C 1
ATOM 717 O O . LEU A 1 89 ? -18.568 5.519 24.819 1.00 86.06 89 LEU A O 1
ATOM 721 N N . TRP A 1 90 ? -20.249 5.344 23.307 1.00 86.25 90 TRP A N 1
ATOM 722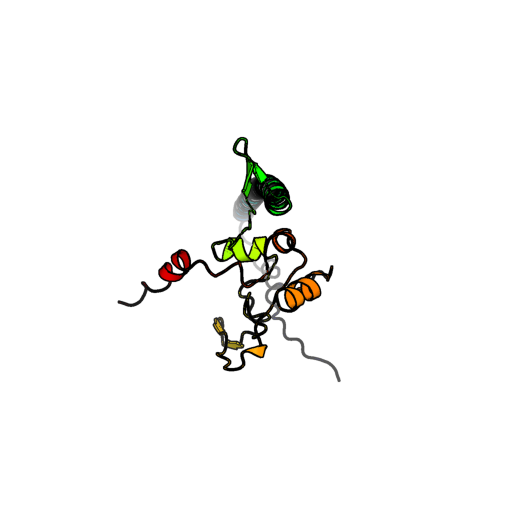 C CA . TRP A 1 90 ? -19.682 4.290 22.474 1.00 86.25 90 TRP A CA 1
ATOM 723 C C . TRP A 1 90 ? -19.081 4.919 21.225 1.00 86.25 90 TRP A C 1
ATOM 725 O O . TRP A 1 90 ? -19.777 5.614 20.481 1.00 86.25 90 TRP A O 1
ATOM 735 N N . TYR A 1 91 ? -17.798 4.668 20.994 1.00 85.38 91 TYR A N 1
ATOM 736 C CA . TYR A 1 91 ? -17.096 5.109 19.797 1.00 85.38 91 TYR A CA 1
ATOM 737 C C . TYR A 1 91 ? -16.664 3.895 18.989 1.00 85.38 91 TYR A C 1
ATOM 739 O O . TYR A 1 91 ? -16.011 2.996 19.513 1.00 85.38 91 TYR A O 1
ATOM 747 N N . ASN A 1 92 ? -16.984 3.915 17.699 1.00 85.06 92 ASN A N 1
ATOM 748 C CA . ASN A 1 92 ? -16.443 2.977 16.730 1.00 85.06 92 ASN A CA 1
ATOM 749 C C . ASN A 1 92 ? -15.396 3.716 15.891 1.00 85.06 92 ASN A C 1
ATOM 751 O O . ASN A 1 92 ? -15.733 4.632 15.136 1.00 85.06 92 ASN A O 1
ATOM 755 N N . VAL A 1 93 ? -14.123 3.365 16.067 1.00 85.25 93 VAL A N 1
ATOM 756 C CA . VAL A 1 93 ? -13.009 4.010 15.362 1.00 85.25 93 VAL A CA 1
ATOM 757 C C . VAL A 1 93 ? -12.689 3.216 14.102 1.00 85.25 93 VAL A C 1
ATOM 759 O O . VAL A 1 93 ? -12.583 1.995 14.137 1.00 85.25 93 VAL A O 1
ATOM 762 N N . ARG A 1 94 ? -12.523 3.905 12.970 1.00 85.38 94 ARG A N 1
ATOM 763 C CA . ARG A 1 94 ? -12.130 3.291 11.694 1.00 85.38 94 ARG A CA 1
ATOM 764 C C . ARG A 1 94 ? -11.101 4.161 10.995 1.00 85.38 94 ARG A C 1
ATOM 766 O O . ARG A 1 94 ? -11.245 5.382 10.977 1.00 85.38 94 ARG A O 1
ATOM 773 N N . VAL A 1 95 ? -10.103 3.542 10.365 1.00 87.50 95 VAL A N 1
ATOM 774 C CA . VAL A 1 95 ? -9.210 4.274 9.461 1.00 87.50 95 VAL A CA 1
ATOM 775 C C . VAL A 1 95 ? -9.924 4.467 8.127 1.00 87.50 95 VAL A C 1
ATOM 777 O O . VAL A 1 95 ? -10.292 3.504 7.454 1.00 87.50 95 VAL A O 1
ATOM 780 N N . GLN A 1 96 ? -10.142 5.725 7.747 1.00 89.31 96 GLN A N 1
ATOM 781 C CA . GLN A 1 96 ? -10.819 6.044 6.494 1.00 89.31 96 GLN A CA 1
ATOM 782 C C . GLN A 1 96 ? -9.875 5.915 5.295 1.00 89.31 96 GLN A C 1
ATOM 784 O O . GLN A 1 96 ? -10.256 5.315 4.291 1.00 89.31 96 GLN A O 1
ATOM 789 N N . GLN A 1 97 ? -8.671 6.488 5.378 1.00 91.38 97 GLN A N 1
ATOM 790 C CA . GLN A 1 97 ? -7.664 6.482 4.314 1.00 91.38 97 GLN A CA 1
ATOM 791 C C . GLN A 1 97 ? -6.258 6.630 4.905 1.00 91.38 97 GLN A C 1
ATOM 793 O O . GLN A 1 97 ? -6.100 7.178 5.996 1.00 91.38 97 GLN A O 1
ATOM 798 N N . ALA A 1 98 ? -5.246 6.190 4.159 1.00 89.81 98 ALA A N 1
ATOM 799 C CA . ALA A 1 98 ? -3.848 6.536 4.402 1.00 89.81 98 ALA A CA 1
ATOM 800 C C . ALA A 1 98 ? -3.267 7.218 3.161 1.00 89.81 98 ALA A C 1
ATOM 802 O O . ALA A 1 98 ? -3.460 6.744 2.043 1.00 89.81 98 ALA A O 1
ATOM 803 N N . ILE A 1 99 ? -2.569 8.334 3.358 1.00 89.69 99 ILE A N 1
ATOM 804 C CA . ILE A 1 99 ? -1.987 9.131 2.277 1.00 89.69 99 ILE A CA 1
ATOM 805 C C . ILE A 1 99 ? -0.472 9.005 2.372 1.00 89.69 99 ILE A C 1
ATOM 807 O O . ILE A 1 99 ? 0.107 9.190 3.441 1.00 89.69 99 ILE A O 1
ATOM 811 N N . PHE A 1 100 ? 0.153 8.677 1.248 1.00 86.75 100 PHE A N 1
ATOM 812 C CA . PHE A 1 100 ? 1.598 8.576 1.119 1.00 86.75 100 PHE A CA 1
ATOM 813 C C . PHE A 1 100 ? 2.023 9.289 -0.156 1.00 86.75 100 PHE A C 1
ATOM 815 O O . PHE A 1 100 ? 1.307 9.233 -1.164 1.00 86.75 100 PHE A O 1
ATOM 822 N N . ASP A 1 101 ? 3.225 9.862 -0.142 1.00 86.19 101 ASP A N 1
ATOM 823 C CA . ASP A 1 101 ? 3.896 10.205 -1.388 1.00 86.19 101 ASP A CA 1
ATOM 824 C C . ASP A 1 101 ? 4.060 8.953 -2.274 1.00 86.19 101 ASP A C 1
ATOM 826 O O . ASP A 1 101 ? 3.870 7.808 -1.841 1.00 86.19 101 ASP A O 1
ATOM 830 N N . LEU A 1 102 ? 4.407 9.159 -3.545 1.00 79.38 102 LEU A N 1
ATOM 831 C CA . LEU A 1 102 ? 4.531 8.049 -4.483 1.00 79.38 102 LEU A CA 1
ATOM 832 C C . LEU A 1 102 ? 5.531 6.995 -3.994 1.00 79.38 102 LEU A C 1
ATOM 834 O O . LEU A 1 102 ? 5.171 5.825 -3.948 1.00 79.38 102 LEU A O 1
ATOM 838 N N . LEU A 1 103 ? 6.737 7.371 -3.573 1.00 79.12 103 LEU A N 1
ATOM 839 C CA . LEU A 1 103 ? 7.780 6.406 -3.209 1.00 79.12 103 LEU A CA 1
ATOM 840 C C . LEU A 1 103 ? 7.386 5.564 -1.986 1.00 79.12 103 LEU A C 1
ATOM 842 O O . LEU A 1 103 ? 7.474 4.329 -2.014 1.00 79.12 103 LEU A O 1
ATOM 846 N N . ALA A 1 104 ? 6.891 6.216 -0.937 1.00 82.56 104 ALA A N 1
ATOM 847 C CA . ALA A 1 104 ? 6.400 5.584 0.277 1.00 82.56 104 ALA A CA 1
ATOM 848 C C . ALA A 1 104 ? 5.198 4.682 -0.020 1.00 82.56 104 ALA A C 1
ATOM 850 O O . ALA A 1 104 ? 5.142 3.550 0.468 1.00 82.56 104 ALA A O 1
ATOM 851 N N . ARG A 1 105 ? 4.279 5.112 -0.896 1.00 85.50 105 ARG A N 1
ATOM 852 C CA . ARG A 1 105 ? 3.132 4.298 -1.323 1.00 85.50 105 ARG A CA 1
ATOM 853 C C . ARG A 1 105 ? 3.579 2.950 -1.881 1.00 85.50 105 ARG A C 1
ATOM 855 O O . ARG A 1 105 ? 3.008 1.926 -1.518 1.00 85.50 105 ARG A O 1
ATOM 862 N N . GLY A 1 106 ? 4.603 2.925 -2.735 1.00 83.44 106 GLY A N 1
ATOM 863 C CA . GLY A 1 106 ? 5.126 1.690 -3.328 1.00 83.44 106 GLY A CA 1
ATOM 864 C C . GLY A 1 106 ? 5.734 0.740 -2.303 1.00 83.44 106 GLY A C 1
ATOM 865 O O . GLY A 1 106 ? 5.595 -0.484 -2.407 1.00 83.44 106 GLY A O 1
ATOM 866 N N . HIS A 1 107 ? 6.385 1.312 -1.294 1.00 84.19 107 HIS A N 1
ATOM 867 C CA . HIS A 1 107 ? 6.952 0.567 -0.182 1.00 84.19 107 HIS A CA 1
ATOM 868 C C . HIS A 1 107 ? 5.854 -0.050 0.692 1.00 84.19 107 HIS A C 1
ATOM 870 O O . HIS A 1 107 ? 5.805 -1.272 0.835 1.00 84.19 107 HIS A O 1
ATOM 876 N N . PHE A 1 108 ? 4.921 0.763 1.193 1.00 84.56 108 PHE A N 1
ATOM 877 C CA . PHE A 1 108 ? 3.883 0.310 2.120 1.00 84.56 108 PHE A CA 1
ATOM 878 C C . PHE A 1 108 ? 2.843 -0.594 1.479 1.00 84.56 108 PHE A C 1
ATOM 880 O O . PHE A 1 108 ? 2.427 -1.569 2.093 1.00 84.56 108 PHE A O 1
ATOM 887 N N . LEU A 1 109 ? 2.452 -0.338 0.231 1.00 86.25 109 LEU A N 1
ATOM 888 C CA . LEU A 1 109 ? 1.607 -1.265 -0.520 1.00 86.25 109 LEU A CA 1
ATOM 889 C C . LEU A 1 109 ? 2.381 -2.479 -1.028 1.00 86.25 109 LEU A C 1
ATOM 891 O O . LEU A 1 109 ? 1.791 -3.311 -1.703 1.00 86.25 109 LEU A O 1
ATOM 895 N N . ASN A 1 110 ? 3.686 -2.583 -0.782 1.00 86.62 110 ASN A N 1
ATOM 896 C CA . ASN A 1 110 ? 4.526 -3.638 -1.330 1.00 86.62 110 ASN A CA 1
ATOM 897 C C . ASN A 1 110 ? 4.265 -3.866 -2.838 1.00 86.62 110 ASN A C 1
ATOM 899 O O . ASN A 1 110 ? 4.175 -4.997 -3.312 1.00 86.62 110 ASN A O 1
ATOM 903 N N . VAL A 1 111 ? 4.124 -2.781 -3.607 1.00 85.44 111 VAL A N 1
ATOM 904 C CA . VAL A 1 111 ? 3.884 -2.816 -5.059 1.00 85.44 111 VAL A CA 1
ATOM 905 C C . VAL A 1 111 ? 5.102 -2.328 -5.831 1.00 85.44 111 VAL A C 1
ATOM 907 O O . VAL A 1 111 ? 5.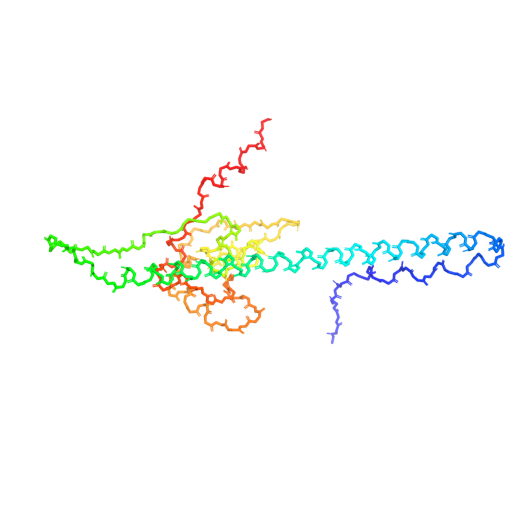897 -1.521 -5.346 1.00 85.44 111 VAL A O 1
ATOM 910 N N . VAL A 1 112 ? 5.285 -2.847 -7.038 1.00 81.69 112 VAL A N 1
ATOM 911 C CA . VAL A 1 112 ? 6.211 -2.290 -8.013 1.00 81.69 112 VAL A CA 1
ATOM 912 C C . VAL A 1 112 ? 5.560 -1.055 -8.607 1.00 81.69 112 VAL A C 1
ATOM 914 O O . VAL A 1 112 ? 4.456 -1.112 -9.143 1.00 81.69 112 VAL A O 1
ATOM 917 N N . GLN A 1 113 ? 6.258 0.065 -8.517 1.00 71.94 113 GLN A N 1
ATOM 918 C CA . GLN A 1 113 ? 5.818 1.305 -9.126 1.00 71.94 113 GLN A CA 1
ATOM 919 C C . GLN A 1 113 ? 6.537 1.516 -10.454 1.00 71.94 113 GLN A C 1
ATOM 921 O O . GLN A 1 113 ? 7.734 1.268 -10.561 1.00 71.94 113 GLN A O 1
ATOM 926 N N . TYR A 1 114 ? 5.786 1.961 -11.463 1.00 64.62 114 TYR A N 1
ATOM 927 C CA . TYR A 1 114 ? 6.311 2.525 -12.710 1.00 64.62 114 TYR A CA 1
ATOM 928 C C . TYR A 1 114 ? 7.352 1.673 -13.469 1.00 64.62 114 TYR A C 1
ATOM 930 O O . TYR A 1 114 ? 8.244 2.216 -14.108 1.00 64.62 114 TYR A O 1
ATOM 938 N N . ASN A 1 115 ? 7.227 0.338 -13.478 1.00 65.19 115 ASN A N 1
ATOM 939 C CA . ASN A 1 115 ? 8.113 -0.534 -14.275 1.00 65.19 115 ASN A CA 1
ATOM 940 C C . ASN A 1 115 ? 7.644 -0.745 -15.730 1.00 65.19 115 ASN A C 1
ATOM 942 O O . ASN A 1 115 ? 8.248 -1.521 -16.467 1.00 65.19 115 ASN A O 1
ATOM 946 N N . GLY A 1 116 ? 6.525 -0.133 -16.131 1.00 58.16 116 GLY A N 1
ATOM 947 C CA . GLY A 1 116 ? 5.912 -0.290 -17.454 1.00 58.16 116 GLY A CA 1
ATOM 948 C C . GLY A 1 116 ? 5.268 -1.648 -17.719 1.00 58.16 116 GLY A C 1
ATOM 949 O O . GLY A 1 116 ? 4.366 -1.729 -18.540 1.00 58.16 116 GLY A O 1
ATOM 950 N N . TYR A 1 117 ? 5.628 -2.696 -16.984 1.00 63.69 117 TYR A N 1
ATOM 951 C CA . TYR A 1 117 ? 5.036 -4.023 -17.127 1.00 63.69 117 TYR A CA 1
ATOM 952 C C . TYR A 1 117 ? 3.726 -4.180 -16.336 1.00 63.69 117 TYR A C 1
ATOM 954 O O . TYR A 1 117 ? 2.775 -4.770 -16.842 1.00 63.69 117 TYR A O 1
ATOM 962 N N . ASP A 1 118 ? 3.642 -3.592 -15.139 1.00 65.25 118 ASP A N 1
ATOM 963 C CA . ASP A 1 118 ? 2.523 -3.738 -14.194 1.00 65.25 118 ASP A CA 1
ATOM 964 C C . ASP A 1 118 ? 1.776 -2.410 -13.954 1.00 65.25 118 ASP A C 1
ATOM 966 O O . ASP A 1 118 ? 1.429 -2.052 -12.832 1.00 65.25 118 ASP A O 1
ATOM 970 N N . GLY A 1 119 ? 1.578 -1.679 -15.049 1.00 60.69 119 GLY A N 1
ATOM 971 C CA . GLY A 1 119 ? 1.429 -0.231 -15.208 1.00 60.69 119 GLY A CA 1
ATOM 972 C C . GLY A 1 119 ? 0.512 0.647 -14.349 1.00 60.69 119 GLY A C 1
ATOM 973 O O . GLY A 1 119 ? 0.334 1.814 -14.675 1.00 60.69 119 GLY A O 1
ATOM 974 N N . CYS A 1 120 ? -0.022 0.206 -13.226 1.00 71.50 120 CYS A N 1
ATOM 975 C CA . CYS A 1 120 ? -0.638 1.108 -12.263 1.00 71.50 120 CYS A CA 1
ATOM 976 C C . CYS A 1 120 ? -0.735 0.409 -10.908 1.00 71.50 120 CYS A C 1
ATOM 978 O O . CYS A 1 120 ? -1.013 -0.791 -10.835 1.00 71.50 120 CYS A O 1
ATOM 980 N N . GLY A 1 121 ? -0.569 1.159 -9.816 1.00 71.19 121 GLY A N 1
ATOM 981 C CA . GLY A 1 121 ? -0.877 0.644 -8.477 1.00 71.19 121 GLY A CA 1
ATOM 982 C C . GLY A 1 121 ? -2.339 0.198 -8.361 1.00 71.19 121 GLY A C 1
ATOM 983 O O . GLY A 1 121 ? -2.614 -0.804 -7.708 1.00 71.19 121 GLY A O 1
ATOM 984 N N . ASP A 1 122 ? -3.234 0.863 -9.099 1.00 76.25 122 ASP A N 1
ATOM 985 C CA . ASP A 1 122 ? -4.690 0.746 -8.950 1.00 76.25 122 ASP A CA 1
ATOM 986 C C . ASP A 1 122 ? -5.368 0.010 -10.097 1.00 76.25 122 ASP A C 1
ATOM 988 O O . ASP A 1 122 ? -6.540 -0.348 -9.996 1.00 76.25 122 ASP A O 1
ATOM 992 N N . SER A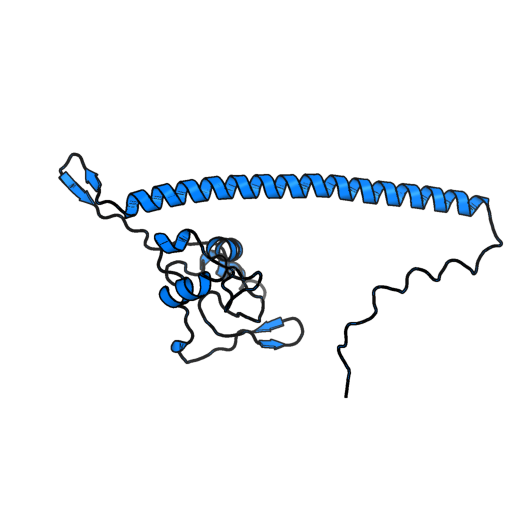 1 123 ? -4.654 -0.230 -11.196 1.00 78.44 123 SER A N 1
ATOM 993 C CA . SER A 1 123 ? -5.200 -0.940 -12.345 1.00 78.44 123 SER A CA 1
ATOM 994 C C . SER A 1 123 ? -4.269 -2.024 -12.866 1.00 78.44 123 SER A C 1
ATOM 996 O O . SER A 1 123 ? -3.058 -2.007 -12.661 1.00 78.44 123 SER A O 1
ATOM 998 N N . CYS A 1 124 ? -4.859 -2.994 -13.547 1.00 77.94 124 CYS A N 1
ATOM 999 C CA . CYS A 1 124 ? -4.188 -4.071 -14.259 1.00 77.94 124 CYS A CA 1
ATOM 1000 C C . CYS A 1 124 ? -3.740 -3.633 -15.667 1.00 77.94 124 CYS A C 1
ATOM 1002 O O . CYS A 1 124 ? -3.358 -4.475 -16.482 1.00 77.94 124 CYS A O 1
ATOM 1004 N N . ILE A 1 125 ? -3.824 -2.334 -15.991 1.00 77.00 125 ILE A N 1
ATOM 1005 C CA . ILE A 1 125 ? -3.387 -1.795 -17.280 1.00 77.00 125 ILE A CA 1
ATOM 1006 C C . ILE A 1 125 ? -1.863 -1.846 -17.328 1.00 77.00 125 ILE A C 1
ATOM 1008 O O . ILE A 1 125 ? -1.181 -1.257 -16.493 1.00 77.00 125 ILE A O 1
ATOM 1012 N N . LYS A 1 126 ? -1.327 -2.544 -18.329 1.00 75.88 126 LYS A N 1
ATOM 1013 C CA . LYS A 1 126 ? 0.111 -2.562 -18.590 1.00 75.88 126 LYS A CA 1
ATOM 1014 C C . LYS A 1 126 ? 0.535 -1.265 -19.265 1.00 75.88 126 LYS A C 1
ATOM 1016 O O . LYS A 1 126 ? -0.200 -0.719 -20.086 1.00 75.88 126 LYS A O 1
ATOM 1021 N N . GLY A 1 127 ? 1.733 -0.802 -18.935 1.00 75.50 127 GLY A N 1
ATOM 1022 C CA . GLY A 1 127 ? 2.361 0.276 -19.677 1.00 75.50 127 GLY A CA 1
ATOM 1023 C C . GLY A 1 127 ? 2.825 -0.198 -21.050 1.00 75.50 127 GLY A C 1
ATOM 1024 O O . GLY A 1 127 ? 3.100 -1.374 -21.286 1.00 75.50 127 GLY A O 1
ATOM 1025 N N . VAL A 1 128 ? 2.915 0.752 -21.963 1.00 77.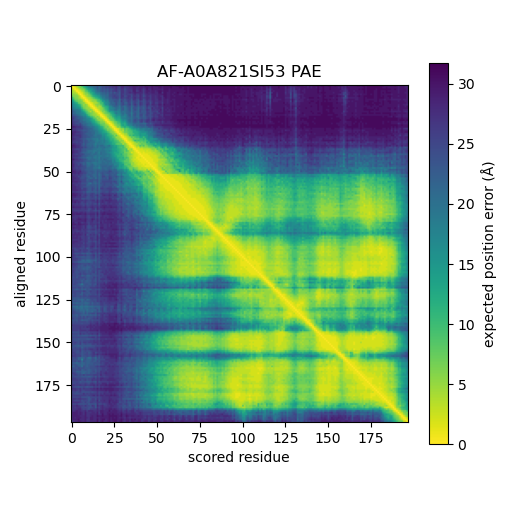00 128 VAL A N 1
ATOM 1026 C CA . VAL A 1 128 ? 3.501 0.610 -23.285 1.00 77.00 128 VAL A CA 1
ATOM 1027 C C . VAL A 1 128 ? 4.839 1.330 -23.255 1.00 77.00 128 VAL A C 1
ATOM 1029 O O . VAL A 1 128 ? 4.910 2.521 -22.955 1.00 77.00 128 VAL A O 1
ATOM 1032 N N . VAL A 1 129 ? 5.914 0.607 -23.556 1.00 79.69 129 VAL A N 1
ATOM 1033 C CA . VAL A 1 129 ? 7.251 1.195 -23.677 1.00 79.69 129 VAL A CA 1
ATOM 1034 C C . VAL A 1 129 ? 7.407 1.743 -25.092 1.00 79.69 129 VAL A C 1
ATOM 1036 O O . VAL A 1 129 ? 7.284 0.994 -26.060 1.00 79.69 129 VAL A O 1
ATOM 1039 N N . LYS A 1 130 ? 7.694 3.040 -25.228 1.00 78.56 130 LYS A N 1
ATOM 1040 C CA . LYS A 1 130 ? 8.023 3.671 -26.514 1.00 78.56 130 LYS A CA 1
ATOM 1041 C C . LYS A 1 130 ? 9.306 4.484 -26.343 1.00 78.56 130 LYS A C 1
ATOM 1043 O O . LYS A 1 130 ? 9.356 5.461 -25.599 1.00 78.56 130 LYS A O 1
ATOM 1048 N N . GLY A 1 131 ? 10.375 4.044 -27.008 1.00 82.12 131 GLY A N 1
ATOM 1049 C CA . GLY A 1 131 ? 11.718 4.592 -26.798 1.00 82.12 131 GLY A CA 1
ATOM 1050 C C . GLY A 1 131 ? 12.225 4.321 -25.376 1.00 82.12 131 GLY A C 1
ATOM 1051 O O . GLY A 1 131 ? 12.243 3.177 -24.934 1.00 82.12 131 GLY A O 1
ATOM 1052 N N . ARG A 1 132 ? 12.639 5.378 -24.663 1.00 77.62 132 ARG A N 1
ATOM 1053 C CA . ARG A 1 132 ? 13.082 5.326 -23.251 1.00 77.62 132 ARG A CA 1
ATOM 1054 C C . ARG A 1 132 ? 11.972 5.676 -22.250 1.00 77.62 132 ARG A C 1
ATOM 1056 O O . ARG A 1 132 ? 12.260 5.858 -21.072 1.00 77.62 132 ARG A O 1
ATOM 1063 N N . GLN A 1 133 ? 10.730 5.816 -22.712 1.00 73.75 133 GLN A N 1
ATOM 1064 C CA . GLN A 1 133 ? 9.596 6.252 -21.899 1.00 73.75 133 GLN A CA 1
ATOM 1065 C C . GLN A 1 133 ? 8.535 5.152 -21.788 1.00 73.75 133 GLN A C 1
ATOM 1067 O O . GLN A 1 133 ? 8.354 4.334 -22.695 1.00 73.75 133 GLN A O 1
ATOM 1072 N N . ILE A 1 134 ? 7.841 5.143 -20.652 1.00 72.25 134 ILE A N 1
ATOM 1073 C CA . ILE A 1 134 ? 6.717 4.258 -20.353 1.00 72.25 134 ILE A CA 1
ATOM 1074 C C . ILE A 1 134 ? 5.445 5.103 -20.373 1.00 72.25 134 ILE A C 1
ATOM 1076 O O . ILE A 1 134 ? 5.363 6.110 -19.676 1.00 72.25 134 ILE A O 1
ATOM 1080 N N . TYR A 1 135 ? 4.451 4.662 -21.135 1.00 74.25 135 TYR A N 1
ATOM 1081 C CA . TYR A 1 135 ? 3.146 5.306 -21.257 1.00 74.25 135 TYR A CA 1
ATOM 1082 C C . TYR A 1 135 ? 2.066 4.370 -20.740 1.00 74.25 135 TYR A C 1
ATOM 1084 O O . TYR A 1 135 ? 2.106 3.176 -21.021 1.00 74.25 135 TYR A O 1
ATOM 1092 N N . PHE A 1 136 ? 1.068 4.886 -20.033 1.00 71.62 136 PHE A N 1
ATOM 1093 C CA . PHE A 1 136 ? -0.078 4.081 -19.613 1.00 71.62 136 PHE A CA 1
ATOM 1094 C C . PHE A 1 136 ? -1.268 4.409 -20.509 1.00 71.62 136 PHE A C 1
ATOM 1096 O O . PHE A 1 136 ? -1.763 5.535 -20.455 1.00 71.62 136 PHE A O 1
ATOM 1103 N N . PRO A 1 137 ? -1.699 3.479 -21.382 1.00 70.88 137 PRO A N 1
ATOM 1104 C CA . PRO A 1 137 ? -2.788 3.756 -22.300 1.00 70.88 137 PRO A CA 1
ATOM 1105 C C . PRO A 1 137 ? -4.082 3.957 -21.516 1.00 70.88 137 PRO A C 1
ATOM 1107 O O . PRO A 1 137 ? -4.414 3.172 -20.622 1.00 70.88 137 PRO A O 1
ATOM 1110 N N . PHE A 1 138 ? -4.827 4.998 -21.878 1.00 67.81 138 PHE A N 1
ATOM 1111 C CA . PHE A 1 138 ? -6.183 5.173 -21.385 1.00 67.81 138 PHE A CA 1
ATOM 1112 C C . PHE A 1 138 ? -7.037 3.970 -21.807 1.00 67.81 138 PHE A C 1
ATOM 1114 O O . PHE A 1 138 ? -6.918 3.461 -22.922 1.00 67.81 138 PHE A O 1
ATOM 1121 N N . SER A 1 139 ? -7.878 3.486 -20.898 1.00 66.25 139 SER A N 1
ATOM 1122 C CA . SER A 1 139 ? -8.772 2.360 -21.143 1.00 66.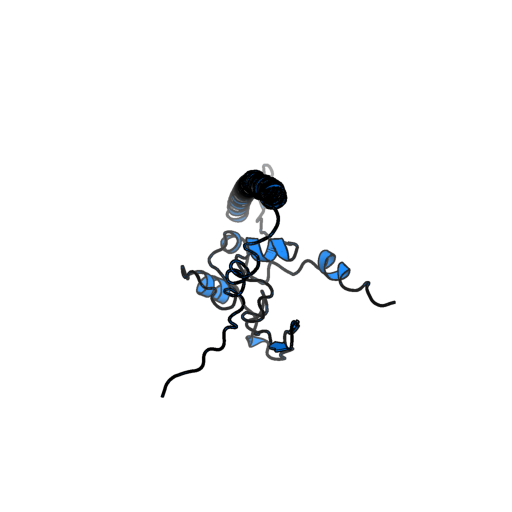25 139 SER A CA 1
ATOM 1123 C C . SER A 1 139 ? -10.128 2.690 -20.544 1.00 66.25 139 SER A C 1
ATOM 1125 O O . SER A 1 139 ? -10.229 2.875 -19.336 1.00 66.25 139 SER A O 1
ATOM 1127 N N . GLU A 1 140 ? -11.167 2.708 -21.375 1.00 62.25 140 GLU A N 1
ATOM 1128 C CA . GLU A 1 140 ? -12.538 3.039 -20.957 1.00 62.25 140 GLU A CA 1
ATOM 1129 C C . GLU A 1 140 ? -13.182 1.954 -20.079 1.00 62.25 140 GLU A C 1
ATOM 1131 O O . GLU A 1 140 ? -14.126 2.213 -19.340 1.00 62.25 140 GLU A O 1
ATOM 1136 N N . THR A 1 141 ? -12.656 0.728 -20.112 1.00 62.59 141 THR A N 1
ATOM 1137 C CA . THR A 1 141 ? -13.187 -0.400 -19.338 1.00 62.59 141 THR A CA 1
ATOM 1138 C C . THR A 1 141 ? -12.866 -0.282 -17.843 1.00 62.59 141 THR A C 1
ATOM 1140 O O . THR A 1 141 ? -11.709 -0.438 -17.433 1.00 62.59 141 THR A O 1
ATOM 1143 N N . THR A 1 142 ? -13.901 -0.116 -17.020 1.00 57.91 142 THR A N 1
ATOM 1144 C CA . THR A 1 142 ? -13.862 -0.083 -15.544 1.00 57.91 142 THR A CA 1
ATOM 1145 C C . THR A 1 142 ? -13.314 -1.368 -14.912 1.00 57.91 142 THR A C 1
ATOM 1147 O O . THR A 1 142 ? -12.731 -1.319 -13.830 1.00 57.91 142 THR A O 1
ATOM 1150 N N . GLU A 1 143 ? -13.434 -2.505 -15.604 1.00 59.88 143 GLU A N 1
ATOM 1151 C CA . GLU A 1 143 ? -13.055 -3.852 -15.134 1.00 59.88 143 GLU A CA 1
ATOM 1152 C C . GLU A 1 143 ? -11.552 -4.052 -14.879 1.00 59.88 143 GLU A C 1
ATOM 1154 O O . GLU A 1 143 ? -11.130 -5.104 -14.405 1.00 59.88 143 GLU A O 1
ATOM 1159 N N . LYS A 1 144 ? -10.716 -3.049 -15.162 1.00 71.12 144 LYS A N 1
ATOM 1160 C CA . LYS A 1 144 ? -9.265 -3.143 -14.968 1.00 71.12 144 LYS A CA 1
ATOM 1161 C C . LYS A 1 144 ? -8.789 -2.644 -13.608 1.00 71.12 144 LYS A C 1
ATOM 1163 O O . LYS A 1 144 ? -7.582 -2.651 -13.393 1.00 71.12 144 LYS A O 1
ATOM 1168 N N . ARG A 1 145 ? -9.658 -2.182 -12.703 1.00 78.50 145 ARG A N 1
ATOM 1169 C CA . ARG A 1 145 ? -9.222 -1.717 -11.373 1.00 78.50 145 ARG A CA 1
ATOM 1170 C C . ARG A 1 145 ? -8.998 -2.877 -10.408 1.00 78.50 145 ARG A C 1
ATOM 1172 O O . ARG A 1 145 ? -9.800 -3.803 -10.328 1.00 78.50 145 ARG A O 1
ATOM 1179 N N . LYS A 1 146 ? -7.917 -2.795 -9.637 1.00 84.44 146 LYS A N 1
ATOM 1180 C CA . LYS A 1 146 ? -7.636 -3.723 -8.543 1.00 84.44 146 LYS A CA 1
ATOM 1181 C C . LYS A 1 146 ? -8.566 -3.381 -7.383 1.00 84.44 146 LYS A C 1
ATOM 1183 O O . LYS A 1 146 ? -8.680 -2.220 -7.004 1.00 84.44 146 LYS A O 1
ATOM 1188 N N . ASN A 1 147 ? -9.225 -4.386 -6.824 1.00 88.81 147 ASN A N 1
ATOM 1189 C CA . ASN A 1 147 ? -9.989 -4.264 -5.587 1.00 88.81 147 ASN A CA 1
ATOM 1190 C C . ASN A 1 147 ? -9.257 -4.984 -4.440 1.00 88.81 147 ASN A C 1
ATOM 1192 O O . ASN A 1 147 ? -8.180 -5.559 -4.632 1.00 88.81 147 ASN A O 1
ATOM 1196 N N . HIS A 1 148 ? -9.848 -4.961 -3.247 1.00 91.00 148 HIS A N 1
ATOM 1197 C CA . HIS A 1 148 ? -9.224 -5.538 -2.059 1.00 91.00 148 HIS A CA 1
ATOM 1198 C C . HIS A 1 148 ? -9.017 -7.048 -2.172 1.00 91.00 148 HIS A C 1
ATOM 1200 O O . HIS A 1 148 ? -7.930 -7.546 -1.890 1.00 91.00 148 HIS A O 1
ATOM 1206 N N . GLU A 1 149 ? -10.014 -7.777 -2.666 1.00 91.12 149 GLU A N 1
ATOM 1207 C CA . GLU A 1 149 ? -9.918 -9.225 -2.866 1.00 91.12 149 GLU A CA 1
ATOM 1208 C C . GLU A 1 149 ? -8.844 -9.594 -3.890 1.00 91.12 149 GLU A C 1
ATOM 1210 O O . GLU A 1 149 ? -8.054 -10.514 -3.670 1.00 91.12 149 GLU A O 1
ATOM 1215 N N . PHE A 1 150 ? -8.777 -8.846 -4.993 1.00 89.06 150 PHE A N 1
ATOM 1216 C CA . PHE A 1 150 ? -7.743 -8.989 -6.006 1.00 89.06 150 PHE A CA 1
ATOM 1217 C C . PHE A 1 150 ? -6.363 -8.797 -5.382 1.00 89.06 150 PHE A C 1
ATOM 1219 O O . PHE A 1 150 ? -5.459 -9.600 -5.628 1.00 89.06 150 PHE A O 1
ATOM 1226 N N . TYR A 1 151 ? -6.212 -7.754 -4.564 1.00 88.88 151 TYR A N 1
ATOM 1227 C CA . TYR A 1 151 ? -4.963 -7.455 -3.886 1.00 88.88 151 TYR A CA 1
ATOM 1228 C C . TYR A 1 151 ? -4.573 -8.592 -2.929 1.00 88.88 151 TYR A C 1
ATOM 1230 O O . TYR A 1 151 ? -3.465 -9.109 -3.031 1.00 88.88 151 TYR A O 1
ATOM 1238 N N . LEU A 1 152 ? -5.488 -9.052 -2.069 1.00 90.56 152 LEU A N 1
ATOM 1239 C CA . LEU A 1 152 ? -5.249 -10.157 -1.130 1.00 90.56 152 LEU A CA 1
ATOM 1240 C C . LEU A 1 152 ? -4.928 -11.481 -1.831 1.00 90.56 152 LEU A C 1
ATOM 1242 O O . LEU A 1 152 ? -4.085 -12.248 -1.372 1.00 90.56 152 LEU A O 1
ATOM 1246 N N . LYS A 1 153 ? -5.605 -11.787 -2.940 1.00 90.25 153 LYS A N 1
ATOM 1247 C CA . LYS A 1 153 ? -5.317 -12.987 -3.736 1.00 90.25 153 LYS A CA 1
ATOM 1248 C C . LYS A 1 153 ? -3.937 -12.885 -4.372 1.00 90.25 153 LYS A C 1
ATOM 1250 O O . LYS A 1 153 ? -3.164 -13.839 -4.336 1.00 90.25 153 LYS A O 1
ATOM 1255 N N . SER A 1 154 ? -3.642 -11.719 -4.933 1.00 87.38 154 SER A N 1
ATOM 1256 C CA . SER A 1 154 ? -2.388 -11.454 -5.618 1.00 87.38 154 SER A CA 1
ATOM 1257 C C . SER A 1 154 ? -1.238 -11.210 -4.661 1.00 87.38 154 SER A C 1
ATOM 1259 O O . SER A 1 154 ? -0.127 -11.250 -5.135 1.00 87.38 154 SER A O 1
ATOM 1261 N N . SER A 1 155 ? -1.430 -10.992 -3.361 1.00 88.44 155 SER A N 1
ATOM 1262 C CA . SER A 1 155 ? -0.335 -10.794 -2.402 1.00 88.44 155 SER A CA 1
ATOM 1263 C C . SER A 1 155 ? 0.163 -12.092 -1.759 1.00 88.44 155 SER A C 1
ATOM 1265 O O . SER A 1 155 ? 1.257 -12.119 -1.208 1.00 88.44 155 SER A O 1
ATOM 1267 N N . LYS A 1 156 ? -0.593 -13.192 -1.870 1.00 85.44 156 LYS A N 1
ATOM 1268 C CA . LYS A 1 156 ? -0.266 -14.506 -1.278 1.00 85.44 156 LYS A CA 1
ATOM 1269 C C . LYS A 1 156 ? 0.882 -15.260 -1.965 1.00 85.44 156 LYS A C 1
ATOM 1271 O O . LYS A 1 156 ? 1.190 -16.380 -1.563 1.00 85.44 156 LYS A O 1
ATOM 1276 N N . HIS A 1 157 ? 1.505 -14.702 -3.004 1.00 77.25 157 HIS A N 1
ATOM 1277 C CA . HIS A 1 157 ? 2.666 -15.330 -3.629 1.00 77.25 157 HIS A CA 1
ATOM 1278 C C . HIS A 1 157 ? 3.937 -14.996 -2.844 1.00 77.25 157 HIS A C 1
ATOM 1280 O O . HIS A 1 157 ? 4.238 -13.836 -2.597 1.00 77.25 157 HIS A O 1
ATOM 1286 N N . ASN A 1 158 ? 4.725 -16.020 -2.523 1.00 62.69 158 ASN A N 1
ATOM 1287 C CA . ASN A 1 158 ? 6.104 -15.867 -2.047 1.00 62.69 158 ASN A CA 1
ATOM 1288 C C . ASN A 1 158 ? 7.101 -16.056 -3.201 1.00 62.69 158 ASN A C 1
ATOM 1290 O O . ASN A 1 158 ? 8.163 -16.653 -3.044 1.00 62.69 158 ASN A O 1
ATOM 1294 N N . THR A 1 159 ? 6.745 -15.606 -4.404 1.00 61.84 159 THR A N 1
ATOM 1295 C CA . THR A 1 159 ? 7.676 -15.629 -5.534 1.00 61.84 159 THR A CA 1
ATOM 1296 C C . THR A 1 159 ? 8.575 -14.402 -5.475 1.00 61.84 159 THR A C 1
ATOM 1298 O O . THR A 1 159 ? 8.096 -13.307 -5.215 1.00 61.84 159 THR A O 1
ATOM 1301 N N . HIS A 1 160 ? 9.858 -14.533 -5.833 1.00 68.12 160 HIS A N 1
ATOM 1302 C CA . HIS A 1 160 ? 10.763 -13.390 -6.081 1.00 68.12 160 HIS A CA 1
ATOM 1303 C C . HIS A 1 160 ? 10.342 -12.523 -7.295 1.00 68.12 160 HIS A C 1
ATOM 1305 O O . HIS A 1 160 ? 11.157 -11.828 -7.898 1.00 68.12 160 HIS A O 1
ATOM 1311 N N . ARG A 1 161 ? 9.080 -12.614 -7.717 1.00 75.50 161 ARG A N 1
ATOM 1312 C CA . ARG A 1 161 ? 8.488 -11.966 -8.884 1.00 75.50 161 ARG A CA 1
ATOM 1313 C C . ARG A 1 161 ? 7.154 -11.373 -8.465 1.00 75.50 161 ARG A C 1
ATOM 1315 O O . ARG A 1 161 ? 6.409 -12.049 -7.763 1.00 75.50 161 ARG A O 1
ATOM 1322 N N . SER A 1 162 ? 6.870 -10.162 -8.936 1.00 82.44 162 SER A N 1
ATOM 1323 C CA . SER A 1 162 ? 5.576 -9.516 -8.745 1.00 82.44 162 SER A CA 1
ATOM 1324 C C . SER A 1 162 ? 4.480 -10.203 -9.558 1.00 82.44 162 SER A C 1
ATOM 1326 O O . SER A 1 162 ? 4.705 -10.657 -10.683 1.00 82.44 162 SER A O 1
ATOM 1328 N N . VAL A 1 163 ? 3.266 -10.218 -9.013 1.00 82.50 163 VAL A N 1
ATOM 1329 C CA . VAL A 1 163 ? 2.043 -10.598 -9.728 1.00 82.50 163 VAL A CA 1
ATOM 1330 C C . VAL A 1 163 ? 1.215 -9.340 -9.943 1.00 82.50 163 VAL A C 1
ATOM 1332 O O . VAL A 1 163 ? 0.688 -8.764 -8.993 1.00 82.50 163 VAL A O 1
ATOM 1335 N N . GLN A 1 164 ? 1.126 -8.890 -11.198 1.00 80.25 164 GLN A N 1
ATOM 1336 C CA . GLN A 1 164 ? 0.416 -7.660 -11.579 1.00 80.25 164 GLN A CA 1
ATOM 1337 C C . GLN A 1 164 ? 0.829 -6.450 -10.723 1.00 80.25 164 GLN A C 1
ATOM 1339 O O . GLN A 1 164 ? 0.002 -5.653 -10.269 1.00 80.25 164 GLN A O 1
ATOM 1344 N N . GLY A 1 165 ? 2.131 -6.346 -10.457 1.00 82.81 165 GLY A N 1
ATOM 1345 C CA . GLY A 1 165 ? 2.732 -5.242 -9.717 1.00 82.81 165 GLY A CA 1
ATOM 1346 C C . GLY A 1 165 ? 2.645 -5.370 -8.208 1.00 82.81 165 GLY A C 1
ATOM 1347 O O . GLY A 1 165 ? 3.183 -4.513 -7.529 1.00 82.81 165 GLY A O 1
ATOM 1348 N N . ILE A 1 166 ? 2.030 -6.409 -7.649 1.00 86.81 166 ILE A N 1
ATOM 1349 C CA . ILE A 1 166 ? 2.075 -6.678 -6.206 1.00 86.81 166 ILE A CA 1
ATOM 1350 C C . ILE A 1 166 ? 3.277 -7.584 -5.951 1.00 86.81 166 ILE A C 1
ATOM 1352 O O . ILE A 1 166 ? 3.418 -8.587 -6.641 1.00 86.81 166 ILE A O 1
ATOM 1356 N N . LYS A 1 167 ? 4.166 -7.213 -5.023 1.00 87.25 167 LYS A N 1
ATOM 1357 C CA . LYS A 1 167 ? 5.376 -7.985 -4.672 1.00 87.25 167 LYS A CA 1
ATOM 1358 C C . LYS A 1 167 ? 5.124 -9.004 -3.557 1.00 87.25 167 LYS A C 1
ATOM 1360 O O . LYS A 1 167 ? 5.945 -9.891 -3.363 1.00 87.25 167 LYS A O 1
ATOM 1365 N N . GLY A 1 168 ? 4.045 -8.839 -2.794 1.00 88.69 168 GLY A N 1
ATOM 1366 C CA . GLY A 1 168 ? 3.724 -9.693 -1.657 1.00 88.69 168 GLY A CA 1
ATOM 1367 C C . GLY A 1 168 ? 2.729 -9.038 -0.695 1.00 88.69 168 GLY A C 1
ATOM 1368 O O . GLY A 1 168 ? 2.100 -8.037 -1.052 1.00 88.69 168 GLY A O 1
ATOM 1369 N N . PRO A 1 169 ? 2.573 -9.586 0.522 1.00 88.56 169 PRO A N 1
ATOM 1370 C CA . PRO A 1 169 ? 1.669 -9.050 1.533 1.00 88.56 169 PRO A CA 1
ATOM 1371 C C . PRO A 1 169 ? 2.147 -7.697 2.071 1.00 88.56 169 PRO A C 1
ATOM 1373 O O . PRO A 1 169 ? 3.331 -7.360 2.000 1.00 88.56 169 PRO A O 1
ATOM 1376 N N . THR A 1 170 ? 1.204 -6.936 2.623 1.00 87.44 170 THR A N 1
ATOM 1377 C CA . THR A 1 170 ? 1.437 -5.674 3.332 1.00 87.44 170 THR A CA 1
ATOM 1378 C C . THR A 1 170 ? 0.717 -5.710 4.678 1.00 87.44 170 THR A C 1
ATOM 1380 O O . THR A 1 170 ? -0.393 -6.243 4.743 1.00 87.44 170 THR A O 1
ATOM 1383 N N . PRO A 1 171 ? 1.289 -5.121 5.743 1.00 82.75 171 PRO A N 1
ATOM 1384 C CA . PRO A 1 171 ? 0.585 -4.971 7.014 1.00 82.75 171 PRO A CA 1
ATOM 1385 C C . PRO A 1 171 ? -0.665 -4.082 6.905 1.00 82.75 171 PRO A C 1
ATOM 1387 O O . PRO A 1 171 ? -1.567 -4.197 7.723 1.00 82.75 171 PRO A O 1
ATOM 1390 N N . LEU A 1 172 ? -0.778 -3.231 5.878 1.00 88.38 172 LEU A N 1
ATOM 1391 C CA . LEU A 1 172 ? -1.926 -2.331 5.731 1.00 88.38 172 LEU A CA 1
ATOM 1392 C C . LEU A 1 172 ? -3.229 -3.049 5.370 1.00 88.38 172 LEU A C 1
ATOM 1394 O O . LEU A 1 172 ? -4.303 -2.488 5.573 1.00 88.38 172 LEU A O 1
ATOM 1398 N N . SER A 1 173 ? -3.167 -4.275 4.8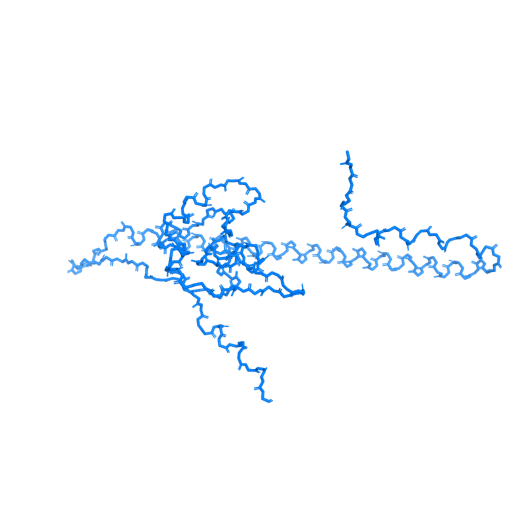40 1.00 89.62 173 SER A N 1
ATOM 1399 C CA . SER A 1 173 ? -4.368 -4.970 4.374 1.00 89.62 173 SER A CA 1
ATOM 1400 C C . SER A 1 173 ? -5.298 -5.433 5.496 1.00 89.62 173 SER A C 1
ATOM 1402 O O . SER A 1 173 ? -6.431 -5.788 5.194 1.00 89.62 173 SER A O 1
ATOM 1404 N N . SER A 1 174 ? -4.848 -5.453 6.758 1.00 85.75 174 SER A N 1
ATOM 1405 C CA . SER A 1 174 ? -5.728 -5.757 7.898 1.00 85.75 174 SER A CA 1
ATOM 1406 C C . SER A 1 174 ? -6.525 -4.544 8.385 1.00 85.75 174 SER A C 1
ATOM 1408 O O . SER A 1 174 ? -7.565 -4.711 9.013 1.00 85.75 174 SER A O 1
ATOM 1410 N N . ILE A 1 175 ? -6.077 -3.329 8.054 1.00 88.81 175 ILE A N 1
ATOM 1411 C CA . ILE A 1 175 ? -6.662 -2.069 8.537 1.00 88.81 175 ILE A CA 1
ATOM 1412 C C . ILE A 1 175 ? -7.401 -1.330 7.407 1.00 88.81 175 ILE A C 1
ATOM 1414 O O . ILE A 1 175 ? -8.365 -0.608 7.660 1.00 88.81 175 ILE A O 1
ATOM 1418 N N . LEU A 1 176 ? -6.962 -1.505 6.155 1.00 91.38 176 LEU A N 1
ATOM 1419 C CA . LEU A 1 176 ? -7.438 -0.766 4.984 1.00 91.38 176 LEU A CA 1
ATOM 1420 C C . LEU A 1 176 ? -7.843 -1.685 3.822 1.00 91.38 176 LEU A C 1
ATOM 1422 O O . LEU A 1 176 ? -7.176 -2.663 3.482 1.00 91.38 176 LEU A O 1
ATOM 1426 N N . GLN A 1 177 ? -8.888 -1.275 3.110 1.00 91.25 177 GLN A N 1
ATOM 1427 C CA . GLN A 1 177 ? -9.329 -1.818 1.831 1.00 91.25 177 GLN A CA 1
ATOM 1428 C C . GLN A 1 177 ? -8.464 -1.281 0.689 1.00 91.25 177 GLN A C 1
ATOM 1430 O O . GLN A 1 177 ? -8.674 -0.203 0.124 1.00 91.25 177 GLN A O 1
ATOM 1435 N N . LEU A 1 178 ? -7.457 -2.072 0.352 1.00 90.62 178 LEU A N 1
ATOM 1436 C CA . LEU A 1 178 ? -6.495 -1.767 -0.702 1.00 90.62 178 LEU A CA 1
ATOM 1437 C C . LEU A 1 178 ? -7.055 -2.004 -2.118 1.00 90.62 178 LEU A C 1
ATOM 1439 O O . LEU A 1 178 ? -7.920 -2.854 -2.295 1.00 90.62 178 LEU A O 1
ATOM 1443 N N . PRO A 1 179 ? -6.548 -1.305 -3.146 1.00 85.88 179 PRO A N 1
ATOM 1444 C CA . PRO A 1 179 ? -5.709 -0.109 -3.058 1.00 85.88 179 PRO A CA 1
ATOM 1445 C C . PRO A 1 179 ? -6.523 1.179 -2.804 1.00 85.88 179 PRO A C 1
ATOM 1447 O O . PRO A 1 179 ? -5.939 2.233 -2.584 1.00 85.88 179 PRO A O 1
ATOM 1450 N N . ASN A 1 180 ? -7.859 1.104 -2.807 1.00 85.50 180 ASN A N 1
ATOM 1451 C CA . ASN A 1 180 ? -8.758 2.264 -2.865 1.00 85.50 180 ASN A CA 1
ATOM 1452 C C . ASN A 1 180 ? -8.670 3.215 -1.660 1.00 85.50 180 ASN A C 1
ATOM 1454 O O . ASN A 1 180 ? -8.839 4.419 -1.833 1.00 85.50 180 ASN A O 1
ATOM 1458 N N . GLN A 1 181 ? -8.406 2.710 -0.451 1.00 91.12 181 GLN A N 1
ATOM 1459 C CA . GLN A 1 181 ? -8.222 3.557 0.737 1.00 91.12 181 GLN A CA 1
ATOM 1460 C C . GLN A 1 181 ? -6.798 4.132 0.861 1.00 91.12 181 GLN A C 1
ATOM 1462 O O . GLN A 1 181 ? -6.455 4.712 1.890 1.00 91.12 181 GLN A O 1
ATOM 1467 N N . ILE A 1 182 ? -5.973 3.987 -0.181 1.00 90.00 182 ILE A N 1
ATOM 1468 C CA . ILE A 1 182 ? -4.646 4.600 -0.286 1.00 90.00 182 ILE A CA 1
ATOM 1469 C C . ILE A 1 182 ? -4.576 5.402 -1.590 1.00 90.00 182 ILE A C 1
ATOM 1471 O O . ILE A 1 182 ? -3.967 4.944 -2.573 1.00 90.00 182 ILE A O 1
ATOM 1475 N N . PRO A 1 183 ? -5.253 6.567 -1.634 1.00 87.56 183 PRO A N 1
ATOM 1476 C CA . PRO A 1 183 ? -5.278 7.408 -2.819 1.00 87.56 183 PRO A CA 1
ATOM 1477 C C . PRO A 1 183 ? -3.882 7.948 -3.135 1.00 87.56 183 PRO A C 1
ATOM 1479 O O . PRO A 1 183 ? -2.975 7.950 -2.301 1.00 87.56 183 PRO A O 1
ATOM 1482 N N . TYR A 1 184 ? -3.717 8.421 -4.366 1.00 84.50 184 TYR A N 1
ATOM 1483 C CA . TYR A 1 184 ? -2.556 9.224 -4.711 1.00 84.50 184 TYR A CA 1
ATOM 1484 C C . TYR A 1 184 ? -2.581 10.539 -3.936 1.00 84.50 184 TYR A C 1
ATOM 1486 O O . TYR A 1 184 ? -3.622 11.191 -3.852 1.00 84.50 184 TYR A O 1
ATOM 1494 N N . ASP A 1 185 ? -1.429 10.935 -3.404 1.00 85.38 185 ASP A N 1
ATOM 1495 C CA . ASP A 1 185 ? -1.283 12.232 -2.762 1.00 85.38 185 ASP A CA 1
ATOM 1496 C C . ASP A 1 185 ? -1.310 13.349 -3.812 1.00 85.38 185 ASP A C 1
ATOM 1498 O O . ASP A 1 185 ? -0.319 13.619 -4.495 1.00 85.38 185 ASP A O 1
ATOM 1502 N N . SER A 1 186 ? -2.463 14.005 -3.940 1.00 77.50 186 SER A N 1
ATOM 1503 C CA . SER A 1 186 ? -2.658 15.111 -4.874 1.00 77.50 186 SER A CA 1
ATOM 1504 C C . SER A 1 186 ? -1.703 16.275 -4.618 1.00 77.50 186 SER A C 1
ATOM 1506 O O . SER A 1 186 ? -1.308 16.935 -5.575 1.00 77.50 186 SER A O 1
ATOM 1508 N N . MET A 1 187 ? -1.281 16.510 -3.370 1.00 77.81 187 MET A N 1
ATOM 1509 C CA . MET A 1 187 ? -0.365 17.609 -3.041 1.00 77.81 187 MET A CA 1
ATOM 1510 C C . MET A 1 187 ? 1.033 17.374 -3.622 1.00 77.81 187 MET A C 1
ATOM 1512 O O . MET A 1 187 ? 1.684 18.321 -4.056 1.00 77.81 187 MET A O 1
ATOM 1516 N N . HIS A 1 188 ? 1.470 16.114 -3.700 1.00 75.06 188 HIS A N 1
ATOM 1517 C CA . HIS A 1 188 ? 2.750 15.738 -4.311 1.00 75.06 188 HIS A CA 1
ATOM 1518 C C . HIS A 1 188 ? 2.665 15.525 -5.829 1.00 75.06 188 HIS A C 1
ATOM 1520 O O . HIS A 1 188 ? 3.695 15.512 -6.501 1.00 75.06 188 HIS A O 1
ATOM 1526 N N . LEU A 1 189 ? 1.460 15.394 -6.391 1.00 67.31 189 LEU A N 1
ATOM 1527 C CA . LEU A 1 189 ? 1.260 15.314 -7.841 1.00 67.31 189 LEU A CA 1
ATOM 1528 C C . LEU A 1 189 ? 1.286 16.688 -8.533 1.00 67.31 189 LEU A C 1
ATOM 1530 O O . LEU A 1 189 ? 1.660 16.762 -9.700 1.00 67.31 189 LEU A O 1
ATOM 1534 N N . ILE A 1 190 ? 0.947 17.773 -7.824 1.00 58.78 190 ILE A N 1
ATOM 1535 C CA . ILE A 1 190 ? 0.904 19.142 -8.381 1.00 58.78 190 ILE A CA 1
ATOM 1536 C C . ILE A 1 190 ? 2.303 19.668 -8.760 1.00 58.78 190 ILE A C 1
ATOM 1538 O O . ILE A 1 190 ? 2.436 20.470 -9.681 1.00 58.78 190 ILE A O 1
ATOM 1542 N N . TYR A 1 191 ? 3.376 19.168 -8.136 1.00 51.25 191 TYR A N 1
ATOM 1543 C CA . TYR A 1 191 ? 4.748 19.593 -8.452 1.00 51.25 191 TYR A CA 1
ATOM 1544 C C . TYR A 1 191 ? 5.255 19.159 -9.842 1.00 51.25 191 TYR A C 1
ATOM 1546 O O . TYR A 1 191 ? 6.354 19.551 -10.231 1.00 51.25 191 TYR A O 1
ATOM 1554 N N . HIS A 1 192 ? 4.476 18.389 -10.610 1.00 46.62 192 HIS A N 1
ATOM 1555 C CA . HIS A 1 192 ? 4.850 17.964 -11.961 1.00 46.62 192 HIS A CA 1
ATOM 1556 C C . HIS A 1 192 ? 4.345 18.874 -13.101 1.00 46.62 192 HIS A C 1
ATOM 1558 O O . HIS A 1 192 ? 4.719 18.628 -14.245 1.00 46.62 192 HIS A O 1
ATOM 1564 N N . GLU A 1 193 ? 3.588 19.947 -12.823 1.00 43.91 193 GLU A N 1
ATOM 1565 C CA . GLU A 1 193 ? 3.024 20.853 -13.852 1.00 43.91 193 GLU A CA 1
ATOM 1566 C C . GLU A 1 193 ? 3.619 22.281 -13.874 1.00 43.91 193 GLU A C 1
ATOM 1568 O O . GLU A 1 193 ? 2.964 23.221 -14.314 1.00 43.91 193 GLU A O 1
ATOM 1573 N N . HIS A 1 194 ? 4.863 22.499 -13.430 1.00 41.41 194 HIS A N 1
ATOM 1574 C CA . HIS A 1 194 ? 5.540 23.814 -13.540 1.00 41.41 194 HIS A CA 1
ATOM 1575 C C . HIS A 1 194 ? 6.850 23.767 -14.345 1.00 41.41 194 HIS A C 1
ATOM 1577 O O . HIS A 1 194 ? 7.845 24.393 -13.990 1.00 41.41 194 HIS A O 1
ATOM 1583 N N . LEU A 1 195 ? 6.853 23.030 -15.455 1.00 44.62 195 LEU A N 1
ATOM 1584 C CA . LEU A 1 195 ? 7.900 23.120 -16.476 1.00 44.62 195 LEU A CA 1
ATOM 1585 C C . LEU A 1 195 ? 7.258 23.198 -17.859 1.00 44.62 195 LEU A C 1
ATOM 1587 O O . LEU A 1 195 ? 7.418 22.289 -18.656 1.00 44.62 195 LEU A O 1
ATOM 1591 N N . GLU A 1 196 ? 6.505 24.266 -18.108 1.00 46.72 196 GLU A N 1
ATOM 1592 C CA . GLU A 1 196 ? 6.294 24.829 -19.447 1.00 46.72 196 GLU A CA 1
ATOM 1593 C C . GLU A 1 196 ? 5.629 26.211 -19.305 1.00 46.72 196 GLU A C 1
ATOM 1595 O O . GLU A 1 196 ? 4.408 26.356 -19.296 1.00 46.72 196 GLU A O 1
ATOM 1600 N N . SER A 1 197 ? 6.474 27.235 -19.151 1.00 39.31 197 SER A N 1
ATOM 1601 C CA . SER A 1 197 ? 6.196 28.620 -19.549 1.00 39.31 197 SER A CA 1
ATOM 1602 C C . SER A 1 197 ? 7.473 29.237 -20.097 1.00 39.31 197 SER A C 1
ATOM 1604 O O . SER A 1 197 ? 8.466 29.217 -19.330 1.00 39.31 197 SER A O 1
#

Mean predicted aligned error: 15.57 Å